Protein AF-A0A068ESE1-F1 (afdb_monomer_lite)

Sequence (261 aa):
IGFALKAGQIPGFREFLQKVHPKKSTNNGFAKEFWEETFNCYLPEGSKNSPASTSFHKGHEEGLGAGNGTSSFRPPCTGEENITSVETPYLDYTHLRISYNVYLAVYSIAHALQDIYTCTPGKGLFTNGSCADIKKVEAWQVLKHLRHLNFTNNMGEQVDFDEFGDLVGNYSIINWHLSPEDGSVVFEEVGHYNVYAKKGERLFINENKILWGGFSKEVPFSNCSRDCLPGTRKGIIEGEPTCCFECVDCPDGEYSDETDA

Structure (mmCIF, N/CA/C/O backbone):
data_AF-A0A068ESE1-F1
#
_entry.id   AF-A0A068ESE1-F1
#
loop_
_atom_site.group_PDB
_atom_site.id
_atom_site.type_symbol
_atom_site.label_atom_id
_atom_site.label_alt_id
_atom_site.label_comp_id
_atom_site.label_asym_id
_atom_site.label_entity_id
_atom_site.label_seq_id
_atom_site.pdbx_PDB_ins_code
_atom_site.Cartn_x
_atom_site.Cartn_y
_atom_site.Cartn_z
_atom_site.occupancy
_atom_site.B_iso_or_equiv
_atom_site.auth_seq_id
_atom_site.auth_comp_id
_atom_site.auth_asym_id
_atom_site.auth_atom_id
_atom_site.pdbx_PDB_model_num
ATOM 1 N N . ILE A 1 1 ? -13.917 -3.280 6.216 1.00 95.81 1 ILE A N 1
ATOM 2 C CA . ILE A 1 1 ? -12.715 -2.440 6.457 1.00 95.81 1 ILE A CA 1
ATOM 3 C C . ILE A 1 1 ? -11.504 -3.339 6.283 1.00 95.81 1 ILE A C 1
ATOM 5 O O . ILE A 1 1 ? -11.573 -4.483 6.716 1.00 95.81 1 ILE A O 1
ATOM 9 N N . GLY A 1 2 ? -10.447 -2.870 5.628 1.00 95.44 2 GLY A N 1
ATOM 10 C CA . GLY A 1 2 ? -9.239 -3.662 5.407 1.00 95.44 2 GLY A CA 1
ATOM 11 C C . 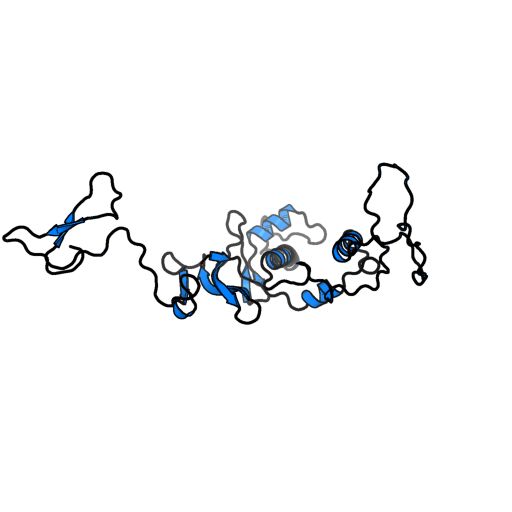GLY A 1 2 ? -7.973 -2.819 5.441 1.00 95.44 2 GLY A C 1
ATOM 12 O O . GLY A 1 2 ? -8.030 -1.592 5.372 1.00 95.44 2 GLY A O 1
ATOM 13 N N . PHE A 1 3 ? -6.837 -3.503 5.527 1.00 95.06 3 PHE A N 1
ATOM 14 C CA . PHE A 1 3 ? -5.524 -2.896 5.362 1.00 95.06 3 PHE A CA 1
ATOM 15 C C . PHE A 1 3 ? -5.086 -3.000 3.909 1.00 95.06 3 PHE A C 1
ATOM 17 O O . PHE A 1 3 ? -5.291 -4.013 3.240 1.00 95.06 3 PHE A O 1
ATOM 24 N N . ALA A 1 4 ? -4.456 -1.940 3.438 1.00 92.81 4 ALA A N 1
ATOM 25 C CA . ALA A 1 4 ? -3.854 -1.852 2.132 1.00 92.81 4 ALA A CA 1
ATOM 26 C C . ALA A 1 4 ? -2.429 -1.329 2.262 1.00 92.81 4 ALA A C 1
ATOM 28 O O . ALA A 1 4 ? -2.147 -0.462 3.090 1.00 92.81 4 ALA A O 1
ATOM 29 N N . LEU A 1 5 ? -1.543 -1.801 1.387 1.00 91.38 5 LEU A N 1
ATOM 30 C CA . LEU A 1 5 ? -0.312 -1.067 1.121 1.00 91.38 5 LEU A CA 1
ATOM 31 C C . LEU A 1 5 ? -0.676 0.339 0.650 1.00 91.38 5 LEU A C 1
ATOM 33 O O . LEU A 1 5 ? -1.635 0.509 -0.117 1.00 91.38 5 LEU A O 1
ATOM 37 N N . LYS A 1 6 ? 0.095 1.323 1.103 1.00 85.62 6 LYS A N 1
ATOM 38 C CA . LYS A 1 6 ? -0.085 2.704 0.684 1.00 85.62 6 LYS A CA 1
ATOM 39 C C . LYS A 1 6 ? -0.052 2.793 -0.843 1.00 85.62 6 LYS A C 1
ATOM 41 O O . LYS A 1 6 ? 0.829 2.231 -1.492 1.00 85.62 6 LYS A O 1
ATOM 46 N N . ALA A 1 7 ? -1.050 3.456 -1.421 1.00 86.94 7 ALA A N 1
ATOM 47 C CA . ALA A 1 7 ? -1.066 3.718 -2.852 1.00 86.94 7 ALA A CA 1
ATOM 48 C C . ALA A 1 7 ? -0.027 4.797 -3.168 1.00 86.94 7 ALA A C 1
ATOM 50 O O . ALA A 1 7 ? -0.088 5.898 -2.622 1.00 86.94 7 ALA A O 1
ATOM 51 N N . GLY A 1 8 ? 0.922 4.476 -4.040 1.00 88.81 8 GLY A N 1
ATOM 52 C CA . GLY A 1 8 ? 1.929 5.426 -4.484 1.00 88.81 8 GLY A CA 1
ATOM 53 C C . GLY A 1 8 ? 1.582 6.061 -5.824 1.00 88.81 8 GLY A C 1
ATOM 54 O O . GLY A 1 8 ? 0.710 5.596 -6.563 1.00 88.81 8 GLY A O 1
ATOM 55 N N . GLN A 1 9 ? 2.292 7.137 -6.148 1.00 91.50 9 GLN A N 1
ATOM 56 C CA . GLN A 1 9 ? 2.154 7.852 -7.410 1.00 91.50 9 GLN A CA 1
ATOM 57 C C . GLN A 1 9 ? 3.460 7.787 -8.197 1.00 91.50 9 GLN A C 1
ATOM 59 O O . GLN A 1 9 ? 4.534 8.074 -7.670 1.00 91.50 9 GLN A O 1
ATOM 64 N N . ILE A 1 10 ? 3.353 7.428 -9.478 1.00 95.00 10 ILE A N 1
ATOM 65 C CA . ILE A 1 10 ? 4.476 7.410 -10.421 1.00 95.00 10 ILE A CA 1
ATOM 66 C C . ILE A 1 10 ? 4.087 8.272 -11.630 1.00 95.00 10 ILE A C 1
ATOM 68 O O . ILE A 1 10 ? 3.471 7.768 -12.575 1.00 95.00 10 ILE A O 1
ATOM 72 N N . PRO A 1 11 ? 4.380 9.584 -11.601 1.00 94.88 11 PRO A N 1
ATOM 73 C CA . PRO A 1 11 ? 4.076 10.477 -12.714 1.00 94.88 11 PRO A CA 1
ATOM 74 C C . PRO A 1 11 ? 4.724 9.988 -14.017 1.00 94.88 11 PRO A C 1
ATOM 76 O O . PRO A 1 11 ? 5.888 9.590 -14.020 1.00 94.88 11 PRO A O 1
ATOM 79 N N . GLY A 1 12 ? 3.983 10.002 -15.127 1.00 96.25 12 GLY A N 1
ATOM 80 C CA . GLY A 1 12 ? 4.482 9.537 -16.427 1.00 96.25 12 GLY A CA 1
ATOM 81 C C . GLY A 1 12 ? 4.412 8.019 -16.647 1.00 96.25 12 GLY A C 1
ATOM 82 O O . GLY A 1 12 ? 4.721 7.548 -17.745 1.00 96.25 12 GLY A O 1
ATOM 83 N N . PHE A 1 13 ? 4.044 7.227 -15.629 1.00 96.81 13 PHE A N 1
ATOM 84 C CA . PHE A 1 13 ? 4.039 5.767 -15.743 1.00 96.81 13 PHE A CA 1
ATOM 85 C C . PHE A 1 13 ? 2.945 5.261 -16.681 1.00 96.81 13 PHE A C 1
ATOM 87 O O . PHE A 1 13 ? 3.217 4.397 -17.510 1.00 96.81 13 PHE A O 1
ATOM 94 N N . ARG A 1 14 ? 1.736 5.834 -16.629 1.00 95.69 14 ARG A N 1
ATOM 95 C CA . ARG A 1 14 ? 0.634 5.448 -17.527 1.00 95.69 14 ARG A CA 1
ATOM 96 C C . ARG A 1 14 ? 1.005 5.691 -18.991 1.00 95.69 14 ARG A C 1
ATOM 98 O O . ARG A 1 14 ? 0.811 4.826 -19.839 1.00 95.69 14 ARG A O 1
ATOM 105 N N . GLU A 1 15 ? 1.600 6.844 -19.269 1.00 96.62 15 GLU A N 1
ATOM 106 C CA . GLU A 1 15 ? 2.075 7.252 -20.590 1.00 96.62 15 GLU A CA 1
ATOM 107 C C . GLU A 1 15 ? 3.235 6.375 -21.069 1.00 96.62 15 GLU A C 1
ATOM 109 O O . GLU A 1 15 ? 3.404 6.162 -22.268 1.00 96.62 15 GLU A O 1
ATOM 114 N N . PHE A 1 16 ? 4.059 5.869 -20.148 1.00 97.25 16 PHE A N 1
ATOM 115 C CA . PHE A 1 16 ? 5.095 4.890 -20.456 1.00 97.25 16 PHE A CA 1
ATOM 116 C C . PHE A 1 16 ? 4.503 3.517 -20.802 1.00 97.25 16 PHE A C 1
ATOM 118 O O . PHE A 1 16 ? 4.895 2.947 -21.819 1.00 97.25 16 PHE A O 1
ATOM 125 N N . LEU A 1 17 ? 3.534 3.014 -20.025 1.00 96.94 17 LEU A N 1
ATOM 126 C CA . LEU A 1 17 ? 2.845 1.745 -20.305 1.00 96.94 17 LEU A CA 1
ATOM 127 C C . LEU A 1 17 ? 2.183 1.763 -21.689 1.00 96.94 17 LEU A C 1
ATOM 129 O O . LEU A 1 17 ? 2.291 0.803 -22.444 1.00 96.94 17 LEU A O 1
ATOM 133 N N . GLN A 1 18 ? 1.592 2.894 -22.079 1.00 96.06 18 GLN A N 1
ATOM 134 C CA . GLN A 1 18 ? 0.983 3.080 -23.402 1.00 96.06 18 GLN A CA 1
ATOM 135 C C . GLN A 1 18 ? 1.971 3.001 -24.581 1.00 96.06 18 GLN A C 1
ATOM 137 O O . GLN A 1 18 ? 1.552 2.848 -25.725 1.00 96.06 18 GLN A O 1
ATOM 142 N N . LYS A 1 19 ? 3.281 3.111 -24.330 1.00 96.06 19 LYS A N 1
ATOM 143 C CA . LYS A 1 19 ? 4.326 3.039 -25.366 1.00 96.06 19 LYS A CA 1
ATOM 144 C C . LYS A 1 19 ? 4.839 1.619 -25.611 1.00 96.06 19 LYS A C 1
ATOM 146 O O . LYS A 1 19 ? 5.720 1.450 -26.459 1.00 96.06 19 LYS A O 1
ATOM 151 N N . VAL A 1 20 ? 4.348 0.615 -24.876 1.00 96.62 20 VAL A N 1
ATOM 152 C CA . VAL A 1 20 ? 4.704 -0.787 -25.128 1.00 96.62 20 VAL A CA 1
ATOM 153 C C . VAL A 1 20 ? 4.322 -1.162 -26.558 1.00 96.62 20 VAL A C 1
ATOM 155 O O . VAL A 1 20 ? 3.257 -0.794 -27.041 1.00 96.62 20 VAL A O 1
ATOM 158 N N . HIS A 1 21 ? 5.219 -1.843 -27.266 1.00 95.81 21 HIS A N 1
ATOM 159 C CA . HIS A 1 21 ? 4.968 -2.255 -28.642 1.00 95.81 21 HIS A CA 1
ATOM 160 C C . HIS A 1 21 ? 5.896 -3.411 -29.032 1.00 95.81 21 HIS A C 1
ATOM 162 O O . HIS A 1 21 ? 7.115 -3.287 -28.859 1.00 95.81 21 HIS A O 1
ATOM 168 N N . PRO A 1 22 ? 5.390 -4.481 -29.669 1.00 93.88 22 PRO A N 1
ATOM 169 C CA . PRO A 1 22 ? 6.139 -5.718 -29.902 1.00 93.88 22 PRO A CA 1
ATOM 170 C C . PRO A 1 22 ? 7.423 -5.515 -30.720 1.00 93.88 22 PRO A C 1
ATOM 172 O O . PRO A 1 22 ? 8.419 -6.187 -30.487 1.00 93.88 22 PRO A O 1
ATOM 175 N N . LYS A 1 23 ? 7.430 -4.554 -31.658 1.00 91.56 23 LYS A N 1
ATOM 176 C CA . LYS A 1 23 ? 8.621 -4.206 -32.466 1.00 91.56 23 LYS A CA 1
ATOM 177 C C . LYS A 1 23 ? 9.494 -3.069 -31.909 1.00 91.56 23 LYS A C 1
ATOM 179 O O . LYS A 1 23 ? 10.674 -3.020 -32.236 1.00 91.56 23 LYS A O 1
ATOM 184 N N . LYS A 1 24 ? 8.935 -2.118 -31.142 1.00 94.25 24 LYS A N 1
ATOM 185 C CA . LYS A 1 24 ? 9.672 -0.912 -30.693 1.00 94.25 24 LYS A CA 1
ATOM 186 C C . LYS A 1 24 ? 10.317 -1.134 -29.325 1.00 94.25 24 LYS A C 1
ATOM 188 O O . LYS A 1 24 ? 11.355 -0.551 -29.037 1.00 94.25 24 LYS A O 1
ATOM 193 N N . SER A 1 25 ? 9.733 -1.997 -28.497 1.00 94.56 25 SER A N 1
ATOM 194 C CA . SER A 1 25 ? 10.237 -2.354 -27.171 1.00 94.56 25 SER A CA 1
ATOM 195 C C . SER A 1 25 ? 11.334 -3.424 -27.256 1.00 94.56 25 SER A C 1
ATOM 197 O O . SER A 1 25 ? 11.196 -4.507 -26.702 1.00 94.56 25 SER A O 1
ATOM 199 N N . THR A 1 26 ? 12.442 -3.124 -27.940 1.00 93.31 26 THR A N 1
ATOM 200 C CA . THR A 1 26 ? 13.511 -4.098 -28.259 1.00 93.31 26 THR A CA 1
ATOM 201 C C . THR A 1 26 ? 14.172 -4.741 -27.040 1.00 93.31 26 THR A C 1
ATOM 203 O O . THR A 1 26 ? 14.694 -5.844 -27.140 1.00 93.31 26 THR A O 1
ATOM 206 N N . ASN A 1 27 ? 14.150 -4.063 -25.891 1.00 94.62 27 ASN A N 1
ATOM 207 C CA . ASN A 1 27 ? 14.746 -4.554 -24.646 1.00 94.62 27 ASN A CA 1
ATOM 208 C C . ASN A 1 27 ? 13.754 -5.358 -23.785 1.00 94.62 27 ASN A C 1
ATOM 210 O O . ASN A 1 27 ? 14.128 -5.831 -22.717 1.00 94.62 27 ASN A O 1
ATOM 214 N N . ASN A 1 28 ? 12.492 -5.489 -24.213 1.00 93.69 28 ASN A N 1
ATOM 215 C CA . ASN A 1 28 ? 11.455 -6.211 -23.485 1.00 93.69 28 ASN A CA 1
ATOM 216 C C . ASN A 1 28 ? 11.045 -7.475 -24.255 1.00 93.69 28 ASN A C 1
ATOM 218 O O . ASN A 1 28 ? 10.194 -7.422 -25.142 1.00 93.69 28 ASN A O 1
ATOM 222 N N . GLY A 1 29 ? 11.623 -8.620 -23.879 1.00 93.75 29 GLY A N 1
ATOM 223 C CA . GLY A 1 29 ? 11.303 -9.918 -24.485 1.00 93.75 29 GLY A CA 1
ATOM 224 C C . GLY A 1 29 ? 9.842 -10.351 -24.309 1.00 93.75 29 GLY A C 1
ATOM 225 O O . GLY A 1 29 ? 9.334 -11.104 -25.134 1.00 93.75 29 GLY A O 1
ATOM 226 N N . PHE A 1 30 ? 9.143 -9.821 -23.301 1.00 96.44 30 PHE A N 1
ATOM 227 C CA . PHE A 1 30 ? 7.736 -10.126 -23.024 1.00 96.44 30 PHE A CA 1
ATOM 228 C C . PHE A 1 30 ? 6.762 -9.269 -23.843 1.00 96.44 30 PHE A C 1
ATOM 230 O O . PHE A 1 30 ? 5.564 -9.531 -23.842 1.00 96.44 30 PHE A O 1
ATOM 237 N N . ALA A 1 31 ? 7.240 -8.242 -24.560 1.00 96.12 31 ALA A N 1
ATOM 238 C CA . ALA A 1 31 ? 6.365 -7.325 -25.295 1.00 96.12 31 ALA A CA 1
ATOM 239 C C . ALA A 1 31 ? 5.577 -8.015 -26.422 1.00 96.12 31 ALA A C 1
ATOM 241 O O . ALA A 1 31 ? 4.469 -7.585 -26.729 1.00 96.12 31 ALA A O 1
ATOM 242 N N . LYS A 1 32 ? 6.136 -9.071 -27.034 1.00 93.81 32 LYS A N 1
ATOM 243 C CA . LYS A 1 32 ? 5.442 -9.878 -28.051 1.00 93.81 32 LYS A CA 1
ATOM 244 C C . LYS A 1 32 ? 4.282 -10.656 -27.428 1.00 93.81 32 LYS A C 1
ATOM 246 O O . LYS A 1 32 ? 3.151 -10.486 -27.861 1.00 93.81 32 LYS A O 1
ATOM 251 N N . GLU A 1 33 ? 4.572 -11.449 -26.400 1.00 94.94 33 GLU A N 1
ATOM 252 C CA . GLU A 1 33 ? 3.585 -12.271 -25.688 1.00 94.94 33 GLU A CA 1
ATOM 253 C C . GLU A 1 33 ? 2.469 -11.411 -25.085 1.00 94.94 33 GLU A C 1
ATOM 255 O O . GLU A 1 33 ? 1.294 -11.686 -25.299 1.00 94.94 33 GLU A O 1
ATOM 260 N N . PHE A 1 34 ? 2.824 -10.304 -24.425 1.00 96.19 34 PHE A N 1
ATOM 261 C CA . PHE A 1 34 ? 1.853 -9.338 -23.911 1.00 96.19 34 PHE A CA 1
ATOM 262 C C . PHE A 1 34 ? 0.867 -8.872 -24.992 1.00 96.19 34 PHE A C 1
ATOM 264 O O . PHE A 1 34 ? -0.336 -8.800 -24.743 1.00 96.19 34 PHE A O 1
ATOM 271 N N . TRP A 1 35 ? 1.369 -8.552 -26.187 1.00 96.06 35 TRP A N 1
ATOM 272 C CA . TRP A 1 35 ? 0.546 -8.083 -27.300 1.00 96.06 35 TRP A CA 1
ATOM 273 C C . TRP A 1 35 ? -0.370 -9.192 -27.830 1.00 96.06 35 TRP A C 1
ATOM 275 O O . TRP A 1 35 ? -1.561 -8.964 -28.029 1.00 96.06 35 TRP A O 1
ATOM 285 N N . GLU A 1 36 ? 0.172 -10.397 -28.014 1.00 94.56 36 GLU A N 1
ATOM 286 C CA . GLU A 1 36 ? -0.578 -11.575 -28.464 1.00 94.56 36 GLU A CA 1
ATOM 287 C C . GLU A 1 36 ? -1.712 -11.942 -27.501 1.00 94.56 36 GLU A C 1
ATOM 289 O O . GLU A 1 36 ? -2.823 -12.211 -27.952 1.00 94.56 36 GLU A O 1
ATOM 294 N N . GLU A 1 37 ? -1.473 -11.899 -26.188 1.00 95.25 37 GLU A N 1
ATOM 295 C CA . GLU A 1 37 ? -2.497 -12.188 -25.177 1.00 95.25 37 GLU A CA 1
ATOM 296 C C . GLU A 1 37 ? -3.528 -11.059 -25.049 1.00 95.25 37 GLU A C 1
ATOM 298 O O . GLU A 1 37 ? -4.727 -11.330 -25.012 1.00 95.25 37 GLU A O 1
ATOM 303 N N . THR A 1 38 ? -3.092 -9.793 -25.052 1.00 95.38 38 THR A N 1
ATOM 304 C CA . THR A 1 38 ? -3.991 -8.626 -24.930 1.00 95.38 38 THR A CA 1
ATOM 305 C C . THR A 1 38 ? -5.017 -8.580 -26.060 1.00 95.38 38 THR A C 1
ATOM 307 O O . THR A 1 38 ? -6.183 -8.273 -25.830 1.00 95.38 38 THR A O 1
ATOM 310 N N . PHE A 1 39 ? -4.595 -8.904 -27.283 1.00 95.25 39 PHE A N 1
ATOM 311 C CA . PHE A 1 39 ? -5.456 -8.879 -28.468 1.00 95.25 39 PHE A CA 1
ATOM 312 C C . PHE A 1 39 ? -5.937 -10.272 -28.904 1.00 95.25 39 PHE A C 1
ATOM 314 O O . PHE A 1 39 ? -6.630 -10.388 -29.914 1.00 95.25 39 PHE A O 1
ATOM 321 N N . ASN A 1 40 ? -5.577 -11.325 -28.159 1.00 94.31 40 ASN A N 1
ATOM 322 C CA . ASN A 1 40 ? -5.840 -12.730 -28.481 1.00 94.31 40 ASN A CA 1
ATOM 323 C C . ASN A 1 40 ? -5.525 -13.081 -29.953 1.00 94.31 40 ASN A C 1
ATOM 325 O O . ASN A 1 40 ? -6.324 -13.704 -30.655 1.00 94.31 40 ASN A O 1
ATOM 329 N N . CYS A 1 41 ? -4.355 -12.656 -30.426 1.00 94.38 41 CYS A N 1
ATOM 330 C CA . CYS A 1 41 ? -3.875 -12.818 -31.799 1.00 94.38 41 CYS A CA 1
ATOM 331 C C . CYS A 1 41 ? -2.452 -13.419 -31.807 1.00 94.38 41 CYS A C 1
ATOM 333 O O . CYS A 1 41 ? -1.846 -13.587 -30.753 1.00 94.38 41 CYS A O 1
ATOM 335 N N . TYR A 1 42 ? -1.914 -13.798 -32.969 1.00 92.56 42 TYR A N 1
ATOM 336 C CA . TYR A 1 42 ? -0.503 -14.192 -33.115 1.00 92.56 42 TYR A CA 1
ATOM 337 C C . TYR A 1 42 ? 0.260 -13.138 -33.917 1.00 92.56 42 TYR A C 1
ATOM 339 O O . TYR A 1 42 ? -0.214 -12.683 -34.957 1.00 92.56 42 TYR A O 1
ATOM 347 N N . LEU A 1 43 ? 1.458 -12.750 -33.482 1.00 90.62 43 LEU A N 1
ATOM 348 C CA . LEU A 1 43 ? 2.319 -11.848 -34.240 1.00 90.62 43 LEU A CA 1
ATOM 349 C C . LEU A 1 43 ? 3.120 -12.665 -35.263 1.00 90.62 43 LEU A C 1
ATOM 351 O O . LEU A 1 43 ? 4.013 -13.423 -34.866 1.00 90.62 43 LEU A O 1
ATOM 355 N N . PRO A 1 44 ? 2.855 -12.520 -36.577 1.00 84.50 44 PRO A N 1
ATOM 356 C CA . PRO A 1 44 ? 3.622 -13.226 -37.592 1.00 84.50 44 PRO A CA 1
ATOM 357 C C . PRO A 1 44 ? 5.098 -12.820 -37.522 1.00 84.50 44 PRO A C 1
ATOM 359 O O . PRO A 1 44 ? 5.443 -11.633 -37.466 1.00 84.50 44 PRO A O 1
ATOM 362 N N . GLU A 1 45 ? 5.985 -13.813 -37.533 1.00 70.38 45 GLU A N 1
ATOM 363 C CA . GLU A 1 45 ? 7.425 -13.578 -37.566 1.00 70.38 45 GLU A CA 1
ATOM 364 C C . GLU A 1 45 ? 7.813 -12.959 -38.913 1.00 70.38 45 GLU A C 1
ATOM 366 O O . GLU A 1 45 ? 7.838 -13.618 -39.947 1.00 70.38 45 GLU A O 1
ATOM 371 N N . GLY A 1 46 ? 8.100 -11.656 -38.894 1.00 64.38 46 GLY A N 1
ATOM 372 C CA . GLY A 1 46 ? 8.579 -10.916 -40.057 1.00 64.38 46 GLY A CA 1
ATOM 373 C C . GLY A 1 46 ? 7.474 -10.242 -40.872 1.00 64.38 46 GLY A C 1
ATOM 374 O O . GLY A 1 46 ? 6.981 -10.771 -41.857 1.00 64.38 46 GLY A O 1
ATOM 375 N N . SER A 1 47 ? 7.181 -8.983 -40.543 1.00 44.94 47 SER A N 1
ATOM 376 C CA . SER A 1 47 ? 6.558 -8.045 -41.483 1.00 44.94 47 SER A CA 1
ATOM 377 C C . SER A 1 47 ? 7.355 -6.744 -41.464 1.00 44.94 47 SER A C 1
ATOM 379 O O . SER A 1 47 ? 7.131 -5.845 -40.644 1.00 44.94 47 SER A O 1
ATOM 381 N N . LYS A 1 48 ? 8.353 -6.692 -42.354 1.00 46.47 48 LYS A N 1
ATOM 382 C CA . LYS A 1 48 ? 8.710 -5.451 -43.037 1.00 46.47 48 LYS A CA 1
ATOM 383 C C . LYS A 1 48 ? 7.585 -5.223 -44.044 1.00 46.47 48 LYS A C 1
ATOM 385 O O . LYS A 1 48 ? 7.507 -5.956 -45.019 1.00 46.47 48 LYS A O 1
ATOM 390 N N . ASN A 1 49 ? 6.727 -4.248 -43.766 1.00 42.69 49 ASN A N 1
ATOM 391 C CA . ASN A 1 49 ? 5.783 -3.644 -44.703 1.00 42.69 49 ASN A CA 1
ATOM 392 C C . ASN A 1 49 ? 5.027 -4.639 -45.598 1.00 42.69 49 ASN A C 1
ATOM 394 O O . ASN A 1 49 ? 5.355 -4.825 -46.767 1.00 42.69 49 ASN A O 1
ATOM 398 N N . SER A 1 50 ? 3.953 -5.222 -45.085 1.00 37.19 50 SER A N 1
ATOM 399 C CA . SER A 1 50 ? 2.845 -5.635 -45.945 1.00 37.19 50 SER A CA 1
ATOM 400 C C . SER A 1 50 ? 1.547 -5.354 -45.201 1.00 37.19 50 SER A C 1
ATOM 402 O O . SER A 1 50 ? 1.435 -5.773 -44.046 1.00 37.19 50 SER A O 1
ATOM 404 N N . PRO A 1 51 ? 0.590 -4.617 -45.800 1.00 42.59 51 PRO A N 1
ATOM 405 C CA . PRO A 1 51 ? -0.742 -4.537 -45.227 1.00 42.59 51 PRO A CA 1
ATOM 406 C C . PRO A 1 51 ? -1.252 -5.973 -45.163 1.00 42.59 51 PRO A C 1
ATOM 408 O O . PRO A 1 51 ? -1.091 -6.717 -46.133 1.00 42.59 51 PRO A O 1
ATOM 411 N N . ALA A 1 52 ? -1.778 -6.384 -44.010 1.00 45.66 52 ALA A N 1
ATOM 412 C CA . ALA A 1 52 ? -2.404 -7.687 -43.865 1.00 45.66 52 ALA A CA 1
ATOM 413 C C . ALA A 1 52 ? -3.515 -7.779 -44.916 1.00 45.66 52 ALA A C 1
ATOM 415 O O . ALA A 1 52 ? -4.594 -7.212 -44.758 1.00 45.66 52 ALA A O 1
ATOM 416 N N . SER A 1 53 ? -3.201 -8.415 -46.045 1.00 38.50 53 SER A N 1
ATOM 417 C CA . SER A 1 53 ? -4.186 -8.733 -47.057 1.00 38.50 53 SER A CA 1
ATOM 418 C C . SER A 1 53 ? -5.142 -9.712 -46.403 1.00 38.50 53 SER A C 1
ATOM 420 O O . SER A 1 53 ? -4.747 -10.762 -45.894 1.00 38.50 53 SER A O 1
ATOM 422 N N . THR A 1 54 ? -6.397 -9.300 -46.365 1.00 47.03 54 THR A N 1
ATOM 423 C CA . THR A 1 54 ? -7.567 -10.089 -46.027 1.00 47.03 54 THR A CA 1
ATOM 424 C C . THR A 1 54 ? -7.633 -11.329 -46.913 1.00 47.03 54 THR A C 1
ATOM 426 O O . THR A 1 54 ? -8.291 -11.334 -47.946 1.00 47.03 54 THR A O 1
ATOM 429 N N . SER A 1 55 ? -6.953 -12.400 -46.510 1.00 45.78 55 SER A N 1
ATOM 430 C CA . SER A 1 55 ? -7.121 -13.724 -47.114 1.00 45.78 55 SER A CA 1
ATOM 431 C C . SER A 1 55 ? -6.484 -14.819 -46.257 1.00 45.78 55 SER A C 1
ATOM 433 O O . SER A 1 55 ? -5.546 -15.487 -46.678 1.00 45.78 55 SER A O 1
ATOM 435 N N . PHE A 1 56 ? -7.034 -15.047 -45.065 1.00 39.91 56 PHE A N 1
ATOM 436 C CA . PHE A 1 56 ? -7.209 -16.421 -44.597 1.00 39.91 56 PHE A CA 1
ATOM 437 C C . PHE A 1 56 ? -8.700 -16.712 -44.681 1.00 39.91 56 PHE A C 1
ATOM 439 O O . PHE A 1 56 ? -9.518 -16.119 -43.980 1.00 39.91 56 PHE A O 1
ATOM 446 N N . HIS A 1 57 ? -9.046 -17.522 -45.675 1.00 40.44 57 HIS A N 1
ATOM 447 C CA . HIS A 1 57 ? -10.411 -17.871 -46.009 1.00 40.44 57 HIS A CA 1
ATOM 448 C C . HIS A 1 57 ? -11.174 -18.389 -44.787 1.00 40.44 57 HIS A C 1
ATOM 450 O O . HIS A 1 57 ? -10.712 -19.284 -44.082 1.00 40.44 57 HIS A O 1
ATOM 456 N N . LYS A 1 58 ? -12.397 -17.865 -44.631 1.00 38.56 58 LYS A N 1
ATOM 457 C CA . LYS A 1 58 ? -13.566 -18.607 -44.151 1.00 38.56 58 LYS A CA 1
ATOM 458 C C . LYS A 1 58 ? -13.470 -20.065 -44.616 1.00 38.56 58 LYS A C 1
ATOM 460 O O . LYS A 1 58 ? -13.687 -20.352 -45.788 1.00 38.56 58 LYS A O 1
ATOM 465 N N . GLY A 1 59 ? -13.143 -20.960 -43.698 1.00 34.91 59 GLY A N 1
ATOM 466 C CA . GLY A 1 59 ? -13.206 -22.402 -43.888 1.00 34.91 59 GLY A CA 1
ATOM 467 C C . GLY A 1 59 ? -14.075 -23.012 -42.803 1.00 34.91 59 GLY A C 1
ATOM 468 O O . GLY A 1 59 ? -13.590 -23.813 -42.019 1.00 34.91 59 GLY A O 1
ATOM 469 N N . HIS A 1 60 ? -15.328 -22.567 -42.700 1.00 40.12 60 HIS A N 1
ATOM 470 C CA . HIS A 1 60 ? -16.343 -23.302 -41.950 1.00 40.12 60 HIS A CA 1
ATOM 471 C C . HIS A 1 60 ? -17.748 -22.999 -42.485 1.00 40.12 60 HIS A C 1
ATOM 473 O O . HIS A 1 60 ? -18.617 -22.508 -41.775 1.00 40.12 60 HIS A O 1
ATOM 479 N N . GLU A 1 61 ? -17.965 -23.301 -43.763 1.00 39.91 61 GLU A N 1
ATOM 480 C CA . GLU A 1 61 ? -19.290 -23.692 -44.242 1.00 39.91 61 GLU A CA 1
ATOM 481 C C . GLU A 1 61 ? -19.198 -25.165 -44.657 1.00 39.91 61 GLU A C 1
ATOM 483 O O . GLU A 1 61 ? -18.449 -25.521 -45.559 1.00 39.91 61 GLU A O 1
ATOM 488 N N . GLU A 1 62 ? -19.896 -25.994 -43.876 1.00 40.41 62 GLU A N 1
ATOM 489 C CA . GLU A 1 62 ? -20.426 -27.328 -44.187 1.00 40.41 62 GLU A CA 1
ATOM 490 C C . GLU A 1 62 ? -19.514 -28.347 -44.907 1.00 40.41 62 GLU A C 1
ATOM 492 O O . GLU A 1 62 ? -19.371 -28.353 -46.126 1.00 40.41 62 GLU A O 1
ATOM 497 N N . GLY A 1 63 ? -18.999 -29.331 -44.158 1.00 33.97 63 GLY A N 1
ATOM 498 C CA . GLY A 1 63 ? -18.426 -30.544 -44.751 1.00 33.97 63 GLY A CA 1
ATOM 499 C C . GLY A 1 63 ? -17.705 -31.445 -43.751 1.00 33.97 63 GLY A C 1
ATOM 500 O O . GLY A 1 63 ? -16.692 -31.063 -43.179 1.00 33.97 63 GLY A O 1
ATOM 501 N N . LEU A 1 64 ? -18.233 -32.653 -43.544 1.00 42.44 64 LEU A N 1
ATOM 502 C CA . LEU A 1 64 ? -17.698 -33.698 -42.666 1.00 42.44 64 LEU A CA 1
ATOM 503 C C . LEU A 1 64 ? -16.217 -34.027 -42.941 1.00 42.44 64 LEU A C 1
ATOM 505 O O . LEU A 1 64 ? -15.862 -34.436 -44.043 1.00 42.44 64 LEU A O 1
ATOM 509 N N . GLY A 1 65 ? -15.386 -33.969 -41.898 1.00 32.47 65 GLY A N 1
ATOM 510 C CA . GLY A 1 65 ? -14.007 -34.457 -41.919 1.00 32.47 65 GLY A CA 1
ATOM 511 C C . GLY A 1 65 ? -13.420 -34.527 -40.513 1.00 32.47 65 GLY A C 1
ATOM 512 O O . GLY A 1 65 ? -12.892 -33.545 -40.004 1.00 32.47 65 GLY A O 1
ATOM 513 N N . ALA A 1 66 ? -13.540 -35.688 -39.869 1.00 43.69 66 ALA A N 1
ATOM 514 C CA . ALA A 1 66 ? -12.947 -35.964 -38.567 1.00 43.69 66 ALA A CA 1
ATOM 515 C C . ALA A 1 66 ? -11.410 -35.901 -38.640 1.00 43.69 66 ALA A C 1
ATOM 517 O O . ALA A 1 66 ? -10.765 -36.794 -39.184 1.00 43.69 66 ALA A O 1
ATOM 518 N N . GLY A 1 67 ? -10.840 -34.847 -38.058 1.00 36.22 67 GLY A N 1
ATOM 519 C CA . GLY A 1 67 ? -9.414 -34.685 -37.802 1.00 36.22 67 GLY A CA 1
ATOM 520 C C . GLY A 1 67 ? -9.228 -33.960 -36.474 1.00 36.22 67 GLY A C 1
ATOM 521 O O . GLY A 1 67 ? -9.429 -32.754 -36.385 1.00 36.22 67 GLY A O 1
ATOM 522 N N . ASN A 1 68 ? -8.897 -34.718 -35.428 1.00 45.25 68 ASN A N 1
ATOM 523 C CA . ASN A 1 68 ? -8.561 -34.216 -34.096 1.00 45.25 68 ASN A CA 1
ATOM 524 C C . ASN A 1 68 ? -7.414 -33.198 -34.172 1.00 45.25 68 ASN A C 1
ATOM 526 O O . ASN A 1 68 ? -6.290 -33.565 -34.508 1.00 45.25 68 ASN A O 1
ATOM 530 N N . GLY A 1 69 ? -7.693 -31.946 -33.812 1.00 40.41 69 GLY A N 1
ATOM 531 C CA . GLY A 1 69 ? -6.679 -30.899 -33.725 1.00 40.41 69 GLY A CA 1
ATOM 532 C C . GLY A 1 69 ? -7.268 -29.499 -33.609 1.00 40.41 69 GLY A C 1
ATOM 533 O O . GLY A 1 69 ? -6.941 -28.632 -34.409 1.00 40.41 69 GLY A O 1
ATOM 534 N N . THR A 1 70 ? -8.134 -29.246 -32.626 1.00 44.25 70 THR A N 1
ATOM 535 C CA . THR A 1 70 ? -8.531 -27.880 -32.246 1.00 44.25 70 THR A CA 1
ATOM 536 C C . THR A 1 70 ? -7.375 -27.182 -31.517 1.00 44.25 70 THR A C 1
ATOM 538 O O . THR A 1 70 ? -7.483 -26.839 -30.342 1.00 44.25 70 THR A O 1
ATOM 541 N N . SER A 1 71 ? -6.231 -27.000 -32.178 1.00 48.47 71 SER A N 1
ATOM 542 C CA . SER A 1 71 ? -5.282 -25.970 -31.764 1.00 48.47 71 SER A CA 1
ATOM 543 C C . SER A 1 71 ? -5.893 -24.637 -32.180 1.00 48.47 71 SER A C 1
ATOM 545 O O . SER A 1 71 ? -6.058 -24.390 -33.371 1.00 48.47 71 SER A O 1
ATOM 547 N N . SER A 1 72 ? -6.298 -23.826 -31.204 1.00 57.38 72 SER A N 1
ATOM 548 C CA . SER A 1 72 ? -6.846 -22.479 -31.391 1.00 57.38 72 SER A CA 1
ATOM 549 C C . SER A 1 72 ? -6.019 -21.678 -32.407 1.00 57.38 72 SER A C 1
ATOM 551 O O . SER A 1 72 ? -4.928 -21.203 -32.091 1.00 57.38 72 SER A O 1
ATOM 553 N N . PHE A 1 73 ? -6.503 -21.550 -33.644 1.00 70.00 73 PHE A N 1
ATOM 554 C CA . PHE A 1 73 ? -5.887 -20.666 -34.629 1.00 70.00 73 PHE A CA 1
ATOM 555 C C . PHE A 1 73 ? -6.271 -19.233 -34.260 1.00 70.00 73 PHE A C 1
ATOM 557 O O . PHE A 1 73 ? -7.340 -18.749 -34.633 1.00 70.00 73 PHE A O 1
ATOM 564 N N . ARG A 1 74 ? -5.414 -18.565 -33.481 1.00 85.06 74 ARG A N 1
ATOM 565 C CA . ARG A 1 74 ? -5.531 -17.125 -33.234 1.00 85.06 74 ARG A CA 1
ATOM 566 C C . ARG A 1 74 ? -5.445 -16.364 -34.572 1.00 85.06 74 ARG A C 1
ATOM 568 O O . ARG A 1 74 ? -4.712 -16.797 -35.463 1.00 85.06 74 ARG A O 1
ATOM 575 N N . PRO A 1 75 ? -6.172 -15.250 -34.752 1.00 91.25 75 PRO A N 1
ATOM 576 C CA . PRO A 1 75 ? -5.999 -14.381 -35.916 1.00 91.25 75 PRO A CA 1
ATOM 577 C C . PRO A 1 75 ? -4.614 -13.703 -35.900 1.00 91.25 75 PRO A C 1
ATOM 579 O O . PRO A 1 75 ? -4.017 -13.580 -34.832 1.00 91.25 75 PRO A O 1
ATOM 582 N N . PRO A 1 76 ? -4.076 -13.247 -37.045 1.00 93.00 76 PRO A N 1
ATOM 583 C CA . PRO A 1 76 ? -2.812 -12.510 -37.078 1.00 93.00 76 PRO A CA 1
ATOM 584 C C . PRO A 1 76 ? -2.955 -11.095 -36.495 1.00 93.00 76 PRO A C 1
ATOM 586 O O . PRO A 1 76 ? -3.893 -10.381 -36.844 1.00 93.00 76 PRO A O 1
ATOM 589 N N . CYS A 1 77 ? -1.992 -10.658 -35.680 1.00 94.19 77 CYS A N 1
ATOM 590 C CA . CYS A 1 77 ? -1.852 -9.261 -35.264 1.00 94.19 77 CYS A CA 1
ATOM 591 C C . CYS A 1 77 ? -1.128 -8.445 -36.349 1.00 94.19 77 CYS A C 1
ATOM 593 O O . CYS A 1 77 ? -0.174 -8.910 -36.981 1.00 94.19 77 CYS A O 1
ATOM 595 N N . THR A 1 78 ? -1.511 -7.186 -36.509 1.00 93.06 78 THR A N 1
ATOM 596 C CA . THR A 1 78 ? -0.849 -6.197 -37.371 1.00 93.06 78 THR A CA 1
ATOM 597 C C . THR A 1 78 ? 0.318 -5.497 -36.667 1.00 93.06 78 THR A C 1
ATOM 599 O O . THR A 1 78 ? 1.319 -5.166 -37.310 1.00 93.06 78 THR A O 1
ATOM 602 N N . GLY A 1 79 ? 0.219 -5.316 -35.347 1.00 92.12 79 GLY A N 1
ATOM 603 C CA . GLY A 1 79 ? 1.121 -4.495 -34.541 1.00 92.12 79 GLY A CA 1
ATOM 604 C C . GLY A 1 79 ? 0.701 -3.024 -34.451 1.00 92.12 79 GLY A C 1
ATOM 605 O O . GLY A 1 79 ? 1.372 -2.266 -33.764 1.00 92.12 79 GLY A O 1
ATOM 606 N N . GLU A 1 80 ? -0.381 -2.617 -35.120 1.00 94.00 80 GLU A N 1
ATOM 607 C CA . GLU A 1 80 ? -0.926 -1.250 -35.073 1.00 94.00 80 GLU A CA 1
ATOM 608 C C . GLU A 1 80 ? -2.171 -1.155 -34.170 1.00 94.00 80 GLU A C 1
ATOM 610 O O . GLU A 1 80 ? -2.859 -0.134 -34.143 1.00 94.00 80 GLU A O 1
ATOM 615 N N . GLU A 1 81 ? -2.494 -2.227 -33.443 1.00 94.62 81 GLU A N 1
ATOM 616 C CA . GLU A 1 81 ? -3.617 -2.249 -32.515 1.00 94.62 81 GLU A CA 1
ATOM 617 C C . GLU A 1 81 ? -3.433 -1.236 -31.372 1.00 94.62 81 GLU A C 1
ATOM 619 O O . GLU A 1 81 ? -2.324 -0.971 -30.901 1.00 94.62 81 GLU A O 1
ATOM 624 N N . ASN A 1 82 ? -4.544 -0.676 -30.887 1.00 95.06 82 ASN A N 1
ATOM 625 C CA . ASN A 1 82 ? -4.515 0.303 -29.808 1.00 95.06 82 ASN A CA 1
ATOM 626 C C . ASN A 1 82 ? -4.783 -0.356 -28.449 1.00 95.06 82 ASN A C 1
ATOM 628 O O . ASN A 1 82 ? -5.919 -0.716 -28.139 1.00 95.06 82 ASN A O 1
ATOM 632 N N . ILE A 1 83 ? -3.759 -0.438 -27.601 1.00 95.00 83 ILE A N 1
ATOM 633 C CA . ILE A 1 83 ? -3.865 -1.056 -26.271 1.00 95.00 83 ILE A CA 1
ATOM 634 C C . ILE A 1 83 ? -4.814 -0.318 -25.322 1.00 95.00 83 ILE A C 1
ATOM 636 O O . ILE A 1 83 ? -5.315 -0.928 -24.387 1.00 95.00 83 ILE A O 1
ATOM 640 N N . THR A 1 84 ? -5.111 0.967 -25.555 1.00 93.44 84 THR A N 1
ATOM 641 C CA . THR A 1 84 ? -6.071 1.706 -24.716 1.00 93.44 84 THR A CA 1
ATOM 642 C C . THR A 1 84 ? -7.523 1.340 -25.000 1.00 93.44 84 THR A C 1
ATOM 644 O O . THR A 1 84 ? -8.398 1.731 -24.236 1.00 93.44 84 THR A O 1
ATOM 647 N N . SER A 1 85 ? -7.783 0.607 -26.087 1.00 92.38 85 SER A N 1
ATOM 648 C CA . SER A 1 85 ? -9.128 0.154 -26.452 1.00 92.38 85 SER A CA 1
ATOM 649 C C . SER A 1 85 ? -9.539 -1.163 -25.792 1.00 92.38 85 SER A C 1
ATOM 651 O O . SER A 1 85 ? -10.707 -1.530 -25.876 1.00 92.38 85 SER A O 1
ATOM 653 N N . VAL A 1 86 ? -8.602 -1.869 -25.148 1.00 93.00 86 VAL A N 1
ATOM 654 C CA . VAL A 1 86 ? -8.859 -3.163 -24.509 1.00 93.00 86 VAL A CA 1
ATOM 655 C C . VAL A 1 86 ? -8.836 -3.000 -22.996 1.00 93.00 86 VAL A C 1
ATOM 657 O O . VAL A 1 86 ? -7.851 -2.531 -22.422 1.00 93.00 86 VAL A O 1
ATOM 660 N N . GLU A 1 87 ? -9.909 -3.434 -22.347 1.00 90.31 87 GLU A N 1
ATOM 661 C CA . GLU A 1 87 ? -9.989 -3.501 -20.892 1.00 90.31 87 GLU A CA 1
ATOM 662 C C . GLU A 1 87 ? -9.139 -4.669 -20.391 1.00 90.31 87 GLU A C 1
ATOM 664 O O . GLU A 1 87 ? -9.497 -5.841 -20.503 1.00 90.31 87 GLU A O 1
ATOM 669 N N . THR A 1 88 ? -7.961 -4.342 -19.867 1.00 91.88 88 THR A N 1
ATOM 670 C CA . THR A 1 88 ? -7.068 -5.301 -19.220 1.00 91.88 88 THR A CA 1
ATOM 671 C C . THR A 1 88 ? -6.540 -4.704 -17.921 1.00 91.88 88 THR A C 1
ATOM 673 O O . THR A 1 88 ? -6.308 -3.490 -17.870 1.00 91.88 88 THR A O 1
ATOM 676 N N . PRO A 1 89 ? -6.209 -5.531 -16.910 1.00 91.38 89 PRO A N 1
ATOM 677 C CA . PRO A 1 89 ? -5.581 -5.056 -15.672 1.00 91.38 89 PRO A CA 1
ATOM 678 C C . PRO A 1 89 ? -4.255 -4.296 -15.874 1.00 91.38 89 PRO A C 1
ATOM 680 O O . PRO A 1 89 ? -3.723 -3.715 -14.931 1.00 91.38 89 PRO A O 1
ATOM 683 N N . TYR A 1 90 ? -3.689 -4.312 -17.088 1.00 93.81 90 TYR A N 1
ATOM 684 C CA . TYR A 1 90 ? -2.478 -3.577 -17.442 1.00 93.81 90 TYR A CA 1
ATOM 685 C C . TYR A 1 90 ? -2.690 -2.053 -17.467 1.00 93.81 90 TYR A C 1
ATOM 687 O O . TYR A 1 90 ? -1.844 -1.310 -16.968 1.00 93.81 90 TYR A O 1
ATOM 695 N N . LEU A 1 91 ? -3.812 -1.577 -18.025 1.00 93.19 91 LEU A N 1
ATOM 696 C CA . LEU A 1 91 ? -4.165 -0.147 -18.066 1.00 93.19 91 LEU A CA 1
ATOM 697 C C . LEU A 1 91 ? -5.389 0.201 -17.215 1.00 93.19 91 LEU A C 1
ATOM 699 O O . LEU A 1 91 ? -5.553 1.374 -16.862 1.00 93.19 91 LEU A O 1
ATOM 703 N N . ASP A 1 92 ? -6.223 -0.781 -16.887 1.00 88.75 92 ASP A N 1
ATOM 704 C CA . ASP A 1 92 ? -7.379 -0.621 -16.012 1.00 88.75 92 ASP A CA 1
ATOM 705 C C . ASP A 1 92 ? -6.978 -0.857 -14.550 1.00 88.75 92 ASP A C 1
ATOM 707 O O . ASP A 1 92 ? -7.139 -1.936 -13.979 1.00 88.75 92 ASP A O 1
ATOM 711 N N . TYR A 1 93 ? -6.341 0.156 -13.961 1.00 89.38 93 TYR A N 1
ATOM 712 C CA . TYR A 1 93 ? -5.937 0.152 -12.560 1.00 89.38 93 TYR A CA 1
ATOM 713 C C . TYR A 1 93 ? -6.371 1.449 -11.876 1.00 89.38 93 TYR A C 1
ATOM 715 O O . TYR A 1 93 ? -6.260 2.539 -12.438 1.00 89.38 93 TYR A O 1
ATOM 723 N N . THR A 1 94 ? -6.796 1.338 -10.618 1.00 86.06 94 THR A N 1
ATOM 724 C CA . THR A 1 94 ? -7.174 2.484 -9.774 1.00 86.06 94 THR A CA 1
ATOM 725 C C . THR A 1 94 ? -6.017 2.973 -8.906 1.00 86.06 94 THR A C 1
ATOM 727 O O . THR A 1 94 ? -5.813 4.174 -8.742 1.00 86.06 94 THR A O 1
ATOM 730 N N . HIS A 1 95 ? -5.206 2.051 -8.380 1.00 89.69 95 HIS A N 1
ATOM 731 C CA . HIS A 1 95 ? -4.102 2.363 -7.474 1.00 89.69 95 HIS A CA 1
ATOM 732 C C . HIS A 1 95 ? -2.836 1.579 -7.818 1.00 89.69 95 HIS A C 1
ATOM 734 O O . HIS A 1 95 ? -2.874 0.370 -8.044 1.00 89.69 95 HIS A O 1
ATOM 740 N N . LEU A 1 96 ? -1.684 2.249 -7.753 1.00 92.56 96 LEU A N 1
ATOM 741 C CA . LEU A 1 96 ? -0.374 1.610 -7.854 1.00 92.56 96 LEU A CA 1
ATOM 742 C C . LEU A 1 96 ? 0.118 1.265 -6.446 1.00 92.56 96 LEU A C 1
ATOM 744 O O . LEU A 1 96 ? 0.599 2.125 -5.716 1.00 92.56 96 LEU A O 1
ATOM 748 N N . ARG A 1 97 ? -0.026 -0.003 -6.053 1.00 91.69 97 ARG A N 1
ATOM 749 C CA . ARG A 1 97 ? 0.483 -0.516 -4.767 1.00 91.69 97 ARG A CA 1
ATOM 750 C C . ARG A 1 97 ? 1.721 -1.372 -4.987 1.00 91.69 97 ARG A C 1
ATOM 752 O O . ARG A 1 97 ? 2.838 -0.929 -4.758 1.00 91.69 97 ARG A O 1
ATOM 759 N N . ILE A 1 98 ? 1.539 -2.563 -5.555 1.00 93.75 98 ILE A N 1
ATOM 760 C CA . ILE A 1 98 ? 2.655 -3.471 -5.857 1.00 93.75 98 ILE A CA 1
ATOM 761 C C . ILE A 1 98 ? 3.590 -2.866 -6.906 1.00 93.75 98 ILE A C 1
ATOM 763 O O . ILE A 1 98 ? 4.801 -2.864 -6.712 1.00 93.75 98 ILE A O 1
ATOM 767 N N . SER A 1 99 ? 3.045 -2.266 -7.967 1.00 95.44 99 SER A N 1
ATOM 768 C CA . SER A 1 99 ? 3.854 -1.567 -8.975 1.00 95.44 99 SER A CA 1
ATOM 769 C C . SER A 1 99 ? 4.671 -0.422 -8.368 1.00 95.44 99 SER A C 1
ATOM 771 O O . SER A 1 99 ? 5.796 -0.175 -8.797 1.00 95.44 99 SER A O 1
ATOM 773 N N . TYR A 1 100 ? 4.140 0.243 -7.335 1.00 93.62 100 TYR A N 1
ATOM 774 C CA . TYR A 1 100 ? 4.882 1.264 -6.602 1.00 93.62 100 TYR A CA 1
ATOM 775 C C . TYR A 1 100 ? 5.997 0.668 -5.742 1.00 93.62 100 TYR A C 1
ATOM 777 O O . TYR A 1 100 ? 7.093 1.215 -5.725 1.00 93.62 100 TYR A O 1
ATOM 785 N N . ASN A 1 101 ? 5.785 -0.490 -5.116 1.00 92.75 101 ASN A N 1
ATOM 786 C CA . ASN A 1 101 ? 6.854 -1.187 -4.399 1.00 92.75 101 ASN A CA 1
ATOM 787 C C . ASN A 1 101 ? 7.983 -1.637 -5.339 1.00 92.75 101 ASN A C 1
ATOM 789 O O . ASN A 1 101 ? 9.148 -1.563 -4.962 1.00 92.75 101 ASN A O 1
ATOM 793 N N . VAL A 1 102 ? 7.665 -2.051 -6.572 1.00 96.06 102 VAL A N 1
ATOM 794 C CA . VAL A 1 102 ? 8.681 -2.361 -7.595 1.00 96.06 102 VAL A CA 1
ATOM 795 C C . VAL A 1 102 ? 9.477 -1.107 -7.963 1.00 96.06 102 VAL A C 1
ATOM 797 O O . VAL A 1 102 ? 10.705 -1.145 -7.996 1.00 96.06 102 VAL A O 1
ATOM 800 N N . TYR A 1 103 ? 8.791 0.015 -8.191 1.00 95.06 103 TYR A N 1
ATOM 801 C CA . TYR A 1 103 ? 9.434 1.310 -8.418 1.00 95.06 103 TYR A CA 1
ATOM 802 C C . TYR A 1 103 ? 10.347 1.698 -7.247 1.00 95.06 103 TYR A C 1
ATOM 804 O O . TYR A 1 103 ? 11.511 2.044 -7.452 1.00 95.06 103 TYR A O 1
ATOM 812 N N . LEU A 1 104 ? 9.847 1.570 -6.018 1.00 94.06 104 LEU A N 1
ATOM 813 C CA . LEU A 1 104 ? 10.582 1.914 -4.813 1.00 94.06 104 LEU A CA 1
ATOM 814 C C . LEU A 1 104 ? 11.813 1.024 -4.623 1.00 94.06 104 LEU A C 1
ATOM 816 O O . LEU A 1 104 ? 12.875 1.542 -4.309 1.00 94.06 104 LEU A O 1
ATOM 820 N N . ALA A 1 105 ? 11.712 -0.278 -4.898 1.00 95.25 105 ALA A N 1
ATOM 821 C CA . ALA A 1 105 ? 12.834 -1.209 -4.803 1.00 95.25 105 ALA A CA 1
ATOM 822 C C . ALA A 1 105 ? 13.997 -0.823 -5.735 1.00 95.25 105 ALA A C 1
ATOM 824 O O . ALA A 1 105 ? 15.160 -0.850 -5.325 1.00 95.25 105 ALA A O 1
ATOM 825 N N . VAL A 1 106 ? 13.694 -0.411 -6.973 1.00 97.12 106 VAL A N 1
ATOM 826 C CA . VAL A 1 106 ? 14.714 0.086 -7.913 1.00 97.12 106 VAL A CA 1
ATOM 827 C C . VAL A 1 106 ? 15.361 1.365 -7.377 1.00 97.12 106 VAL A C 1
ATOM 829 O O . VAL A 1 106 ? 16.586 1.493 -7.410 1.00 97.12 106 VAL A O 1
ATOM 832 N N . TYR A 1 107 ? 14.559 2.283 -6.832 1.00 96.31 107 TYR A N 1
ATOM 833 C CA . TYR A 1 107 ? 15.064 3.509 -6.214 1.00 96.31 107 TYR A CA 1
ATOM 834 C C . TYR A 1 107 ? 15.928 3.232 -4.982 1.00 96.31 107 TYR A C 1
ATOM 836 O O . TYR A 1 107 ? 16.984 3.841 -4.853 1.00 96.31 107 TYR A O 1
ATOM 844 N N . SER A 1 108 ? 15.563 2.284 -4.118 1.00 96.56 108 SER A N 1
ATOM 845 C CA . SER A 1 108 ? 16.367 1.917 -2.947 1.00 96.56 108 SER A CA 1
ATOM 846 C C . SER A 1 108 ? 17.767 1.448 -3.345 1.00 96.56 108 SER A C 1
ATOM 848 O O . SER A 1 108 ? 18.757 1.880 -2.757 1.00 96.56 108 SER A O 1
ATOM 850 N N . ILE A 1 109 ? 17.873 0.618 -4.388 1.00 97.62 109 ILE A N 1
ATOM 851 C CA . ILE A 1 109 ? 19.169 0.173 -4.921 1.00 97.62 109 ILE A CA 1
ATOM 852 C C . ILE A 1 109 ? 19.937 1.353 -5.528 1.00 97.62 109 ILE A C 1
ATOM 854 O O . ILE A 1 109 ? 21.134 1.502 -5.277 1.00 97.62 109 ILE A O 1
ATOM 858 N N . ALA A 1 110 ? 19.262 2.209 -6.301 1.00 97.62 110 ALA A N 1
ATOM 859 C CA . ALA A 1 110 ? 19.880 3.387 -6.902 1.00 97.62 110 ALA A CA 1
ATOM 860 C C . ALA A 1 110 ? 20.428 4.357 -5.842 1.00 97.62 110 ALA A C 1
ATOM 862 O O . ALA A 1 110 ? 21.558 4.819 -5.973 1.00 97.62 110 ALA A O 1
ATOM 863 N N . HIS A 1 111 ? 19.678 4.614 -4.768 1.00 97.50 111 HIS A N 1
ATOM 864 C CA . HIS A 1 111 ? 20.124 5.450 -3.655 1.00 97.50 111 HIS A CA 1
ATOM 865 C C . HIS A 1 111 ? 21.278 4.806 -2.875 1.00 97.50 111 HIS A C 1
ATO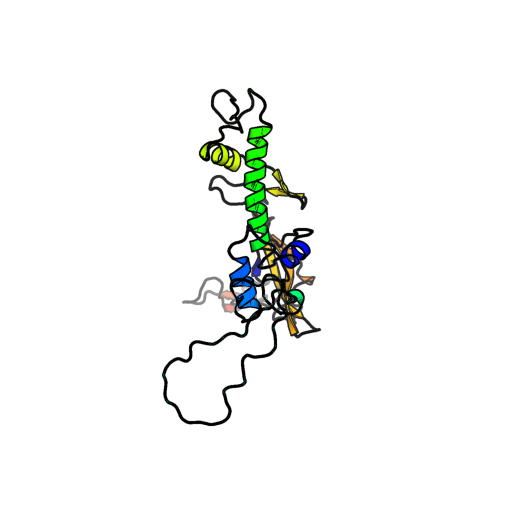M 867 O O . HIS A 1 111 ? 22.250 5.490 -2.575 1.00 97.50 111 HIS A O 1
ATOM 873 N N . ALA A 1 112 ? 21.261 3.491 -2.641 1.00 97.38 112 ALA A N 1
ATOM 874 C CA . ALA A 1 112 ? 22.397 2.810 -2.013 1.00 97.38 112 ALA A CA 1
ATOM 875 C C . ALA A 1 112 ? 23.684 2.911 -2.856 1.00 97.38 112 ALA A C 1
ATOM 877 O O . ALA A 1 112 ? 24.774 3.114 -2.321 1.00 97.38 112 ALA A O 1
ATOM 878 N N . LEU A 1 113 ? 23.569 2.803 -4.184 1.00 98.12 113 LEU A N 1
ATOM 879 C CA . LEU A 1 113 ? 24.687 3.035 -5.106 1.00 98.12 113 LEU A CA 1
ATOM 880 C C . LEU A 1 113 ? 25.121 4.506 -5.125 1.00 98.12 113 LEU A C 1
ATOM 882 O O . LEU A 1 113 ? 26.316 4.790 -5.214 1.00 98.12 113 LEU A O 1
ATOM 886 N N . GLN A 1 114 ? 24.172 5.43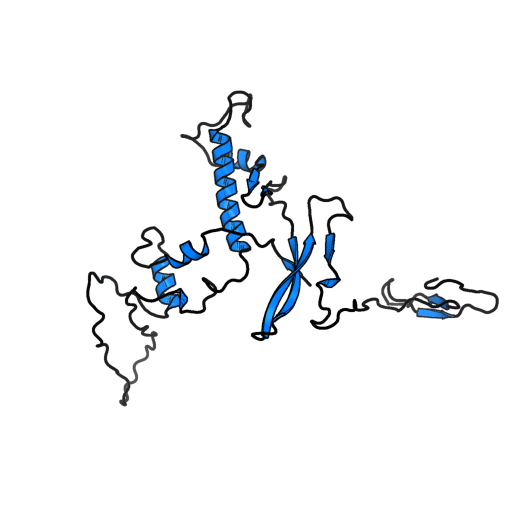5 -5.009 1.00 97.25 114 GLN A N 1
ATOM 887 C CA . GLN A 1 114 ? 24.458 6.861 -4.897 1.00 97.25 114 GLN A CA 1
ATOM 888 C C . GLN A 1 114 ? 25.254 7.167 -3.624 1.00 97.25 114 GLN A C 1
ATOM 890 O O . GLN A 1 114 ? 26.235 7.900 -3.701 1.00 97.25 114 GLN A O 1
ATOM 895 N N . ASP A 1 115 ? 24.914 6.556 -2.489 1.00 96.38 115 ASP A N 1
ATOM 896 C CA . ASP A 1 115 ? 25.643 6.732 -1.229 1.00 96.38 115 ASP A CA 1
ATOM 897 C C . ASP A 1 115 ? 27.090 6.234 -1.326 1.00 96.38 115 ASP A C 1
ATOM 899 O O . ASP A 1 115 ? 28.005 6.869 -0.796 1.00 96.38 115 ASP A O 1
ATOM 903 N N . ILE A 1 116 ? 27.319 5.126 -2.045 1.00 96.44 116 ILE A N 1
ATOM 904 C CA . ILE A 1 116 ? 28.671 4.655 -2.384 1.00 96.44 116 ILE A CA 1
ATOM 905 C C . ILE A 1 116 ? 29.396 5.712 -3.223 1.00 96.44 116 ILE A C 1
ATOM 907 O O . ILE A 1 116 ? 30.541 6.056 -2.930 1.00 96.44 116 ILE A O 1
ATOM 911 N N . TYR A 1 117 ? 28.724 6.252 -4.242 1.00 97.00 117 TYR A N 1
ATOM 912 C CA . TYR A 1 117 ? 29.289 7.244 -5.155 1.00 97.00 117 TYR A CA 1
ATOM 913 C C . TYR A 1 117 ? 29.649 8.569 -4.462 1.00 97.00 117 TYR A C 1
ATOM 915 O O . TYR A 1 117 ? 30.690 9.154 -4.755 1.00 97.00 117 TYR A O 1
ATOM 923 N N . THR A 1 118 ? 28.815 9.048 -3.535 1.00 96.06 118 THR A N 1
ATOM 924 C CA . THR A 1 118 ? 29.003 10.331 -2.831 1.00 96.06 118 THR A CA 1
ATOM 925 C C . THR A 1 118 ? 29.790 10.217 -1.528 1.00 96.06 118 THR A C 1
ATOM 927 O O . THR A 1 118 ? 29.961 11.212 -0.821 1.00 96.06 118 THR A O 1
ATOM 930 N N . CYS A 1 119 ? 30.265 9.021 -1.182 1.00 95.44 119 CYS A N 1
ATOM 931 C CA . CYS A 1 119 ? 30.994 8.773 0.053 1.00 95.44 119 CYS A CA 1
ATOM 932 C C . CYS A 1 119 ? 32.269 9.627 0.147 1.00 95.44 119 CYS A C 1
ATOM 934 O O . CYS A 1 119 ? 33.118 9.628 -0.746 1.00 95.44 119 CYS A O 1
ATOM 936 N N . THR A 1 120 ? 32.440 10.335 1.268 1.00 93.50 120 THR A N 1
ATOM 937 C CA . THR A 1 120 ? 33.663 11.096 1.556 1.00 93.50 120 THR A CA 1
ATOM 938 C C . THR A 1 120 ? 34.660 10.239 2.345 1.00 93.50 120 THR A C 1
ATOM 940 O O . THR A 1 120 ? 34.263 9.695 3.384 1.00 93.50 120 THR A O 1
ATOM 943 N N . PRO A 1 121 ? 35.945 10.155 1.939 1.00 92.00 121 PRO A N 1
ATOM 944 C CA . PRO A 1 121 ? 36.961 9.402 2.674 1.00 92.00 121 PRO A CA 1
ATOM 945 C C . PRO A 1 121 ? 37.000 9.767 4.166 1.00 92.00 121 PRO A C 1
ATOM 947 O O . PRO A 1 121 ? 37.026 10.945 4.519 1.00 92.00 121 PRO A O 1
ATOM 950 N N . GLY A 1 122 ? 36.982 8.758 5.040 1.00 91.88 122 GLY A N 1
ATOM 951 C CA . GLY A 1 122 ? 36.928 8.922 6.497 1.00 91.88 122 GLY A CA 1
ATOM 952 C C . GLY A 1 122 ? 35.515 8.903 7.095 1.00 91.88 122 GLY A C 1
ATOM 953 O O . GLY A 1 122 ? 35.389 8.847 8.315 1.00 91.88 122 GLY A O 1
ATOM 954 N N . LYS A 1 123 ? 34.457 8.910 6.271 1.00 92.19 123 LYS A N 1
ATOM 955 C CA . LYS A 1 123 ? 33.051 8.779 6.710 1.00 92.19 123 LYS A CA 1
ATOM 956 C C . LYS A 1 123 ? 32.328 7.559 6.128 1.00 92.19 123 LYS A C 1
ATOM 958 O O . LYS A 1 123 ? 31.112 7.458 6.253 1.00 92.19 123 LYS A O 1
ATOM 963 N N . GLY A 1 124 ? 33.041 6.666 5.448 1.00 92.75 124 GLY A N 1
ATOM 964 C CA . GLY A 1 124 ? 32.427 5.492 4.836 1.00 92.75 124 GLY A CA 1
ATOM 965 C C . GLY A 1 124 ? 32.011 4.423 5.848 1.00 92.75 124 GLY A C 1
ATOM 966 O O . GLY A 1 124 ? 32.449 4.417 6.996 1.00 92.75 124 GLY A O 1
ATOM 967 N N . LEU A 1 125 ? 31.157 3.498 5.407 1.00 93.88 125 LEU A N 1
ATOM 968 C CA . LEU A 1 125 ? 30.582 2.439 6.251 1.00 93.88 125 LEU A CA 1
ATOM 969 C C . LEU A 1 125 ? 31.522 1.239 6.473 1.00 93.88 125 LEU A C 1
ATOM 971 O O . LEU A 1 125 ? 31.156 0.286 7.170 1.00 93.88 125 LEU A O 1
ATOM 975 N N . PHE A 1 126 ? 32.702 1.253 5.851 1.00 93.56 126 PHE A N 1
ATOM 976 C CA . PHE A 1 126 ? 33.675 0.165 5.891 1.00 93.56 126 PHE A CA 1
ATOM 977 C C . PHE A 1 126 ? 34.809 0.453 6.887 1.00 93.56 126 PHE A C 1
ATOM 979 O O . PHE A 1 126 ? 34.832 1.479 7.571 1.00 93.56 126 PHE A O 1
ATOM 986 N N . THR A 1 127 ? 35.753 -0.483 7.011 1.00 89.94 127 THR A N 1
ATOM 987 C CA . THR A 1 127 ? 36.852 -0.403 7.984 1.00 89.94 127 THR A CA 1
ATOM 988 C C . THR A 1 127 ? 37.598 0.928 7.876 1.00 89.94 127 THR A C 1
ATOM 990 O O . THR A 1 127 ? 37.892 1.408 6.779 1.00 89.94 127 THR A O 1
ATOM 993 N N . ASN A 1 128 ? 37.879 1.545 9.027 1.00 90.94 128 ASN A N 1
ATOM 994 C CA . ASN A 1 128 ? 38.539 2.852 9.137 1.00 90.94 128 ASN A CA 1
ATOM 995 C C . ASN A 1 128 ? 37.835 4.000 8.383 1.00 90.94 128 ASN A C 1
ATOM 997 O O . ASN A 1 128 ? 38.492 4.946 7.954 1.00 90.94 128 ASN A O 1
ATOM 1001 N N . GLY A 1 129 ? 36.513 3.925 8.190 1.00 91.88 129 GLY A N 1
ATOM 1002 C CA . GLY A 1 129 ? 35.766 4.961 7.473 1.00 91.88 129 GLY A CA 1
ATOM 1003 C C . GLY A 1 129 ? 36.048 4.982 5.967 1.00 91.88 129 GLY A C 1
ATOM 1004 O O . GLY A 1 129 ? 35.909 6.028 5.326 1.00 91.88 129 GLY A O 1
ATOM 1005 N N . SER A 1 130 ? 36.502 3.860 5.401 1.00 94.12 130 SER A N 1
ATOM 1006 C CA . SER A 1 130 ? 36.801 3.740 3.971 1.00 94.12 130 SER A CA 1
ATOM 1007 C C . SER A 1 130 ? 35.532 3.722 3.115 1.00 94.12 130 SER A C 1
ATOM 1009 O O . SER A 1 130 ? 34.475 3.266 3.549 1.00 94.12 130 SER A O 1
ATOM 1011 N N . CYS A 1 131 ? 35.649 4.235 1.889 1.00 95.38 131 CYS A N 1
ATOM 1012 C CA . CYS A 1 131 ? 34.595 4.243 0.876 1.00 95.38 131 CYS A CA 1
ATOM 1013 C C . CYS A 1 131 ? 34.855 3.151 -0.167 1.00 95.38 131 CYS A C 1
ATOM 1015 O O . CYS A 1 131 ? 36.011 2.877 -0.496 1.00 95.38 131 CYS A O 1
ATOM 1017 N N . ALA A 1 132 ? 33.793 2.556 -0.709 1.00 94.75 132 ALA A N 1
ATOM 1018 C CA . ALA A 1 132 ? 33.905 1.636 -1.837 1.00 94.75 132 ALA A CA 1
ATOM 1019 C C . ALA A 1 132 ? 34.119 2.402 -3.157 1.00 94.75 132 ALA A C 1
ATOM 1021 O O . ALA A 1 132 ? 33.623 3.513 -3.333 1.00 94.75 132 ALA A O 1
ATOM 1022 N N . ASP A 1 133 ? 34.852 1.797 -4.094 1.00 94.31 133 ASP A N 1
ATOM 1023 C CA . ASP A 1 133 ? 34.993 2.316 -5.458 1.00 94.31 133 ASP A CA 1
ATOM 1024 C C . ASP A 1 133 ? 33.795 1.862 -6.295 1.00 94.31 133 ASP A C 1
ATOM 1026 O O . ASP A 1 133 ? 33.649 0.675 -6.590 1.00 94.31 133 ASP A O 1
ATOM 1030 N N . ILE A 1 134 ? 32.963 2.813 -6.724 1.00 95.25 134 ILE A N 1
ATOM 1031 C CA . ILE A 1 134 ? 31.773 2.544 -7.539 1.00 95.25 134 ILE A CA 1
ATOM 1032 C C . ILE A 1 134 ? 32.089 1.766 -8.828 1.00 95.25 134 ILE A C 1
ATOM 1034 O O . ILE A 1 134 ? 31.264 0.987 -9.298 1.00 95.25 134 ILE A O 1
ATOM 1038 N N . LYS A 1 135 ? 33.290 1.932 -9.406 1.00 96.88 135 LYS A N 1
ATOM 1039 C CA . LYS A 1 135 ? 33.687 1.240 -10.646 1.00 96.88 135 LYS A CA 1
ATOM 1040 C C . LYS 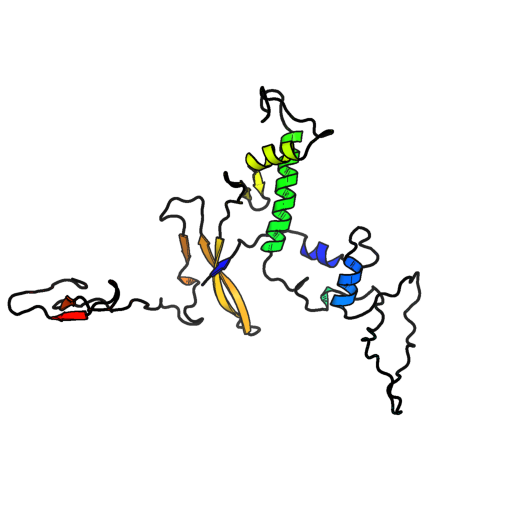A 1 135 ? 33.988 -0.242 -10.426 1.00 96.88 135 LYS A C 1
ATOM 1042 O O . LYS A 1 135 ? 34.054 -0.994 -11.394 1.00 96.88 135 LYS A O 1
ATOM 1047 N N . LYS A 1 136 ? 34.205 -0.646 -9.173 1.00 97.12 136 LYS A N 1
ATOM 1048 C CA . LYS A 1 136 ? 34.518 -2.015 -8.741 1.00 97.12 136 LYS A CA 1
ATOM 1049 C C . LYS A 1 136 ? 33.563 -2.465 -7.636 1.00 97.12 136 LYS A C 1
ATOM 1051 O O . LYS A 1 136 ? 33.954 -3.230 -6.759 1.00 97.12 136 LYS A O 1
ATOM 1056 N N . VAL A 1 137 ? 32.341 -1.936 -7.650 1.00 97.31 137 VAL A N 1
ATOM 1057 C CA . VAL A 1 137 ? 31.354 -2.199 -6.607 1.00 97.31 137 VAL A CA 1
ATOM 1058 C C . VAL A 1 137 ? 30.959 -3.674 -6.595 1.00 97.31 137 VAL A C 1
ATOM 1060 O O . VAL A 1 137 ? 30.707 -4.280 -7.637 1.00 97.31 137 VAL A O 1
ATOM 1063 N N . GLU A 1 138 ? 30.886 -4.248 -5.400 1.00 97.69 138 GLU A N 1
ATOM 1064 C CA . GLU A 1 138 ? 30.474 -5.632 -5.174 1.00 97.69 138 GLU A CA 1
ATOM 1065 C C . GLU A 1 138 ? 29.107 -5.684 -4.479 1.00 97.69 138 GLU A C 1
ATOM 1067 O O . GLU A 1 138 ? 28.746 -4.804 -3.695 1.00 97.69 138 GLU A O 1
ATOM 1072 N N . ALA A 1 139 ? 28.331 -6.743 -4.722 1.00 98.19 139 ALA A N 1
ATOM 1073 C CA . ALA A 1 139 ? 26.954 -6.848 -4.227 1.00 98.19 139 ALA A CA 1
ATOM 1074 C C . ALA A 1 139 ? 26.833 -6.722 -2.693 1.00 98.19 139 ALA A C 1
ATOM 1076 O O . ALA A 1 139 ? 25.895 -6.104 -2.190 1.00 98.19 139 ALA A O 1
ATOM 1077 N N . TRP A 1 140 ? 27.796 -7.252 -1.930 1.00 97.44 140 TRP A N 1
ATOM 1078 C CA . TRP A 1 140 ? 27.785 -7.158 -0.464 1.00 97.44 140 TRP A CA 1
ATOM 1079 C C . TRP A 1 140 ? 28.036 -5.729 0.047 1.00 97.44 140 TRP A C 1
ATOM 1081 O O . TRP A 1 140 ? 27.570 -5.376 1.131 1.00 97.44 140 TRP A O 1
ATOM 1091 N N . GLN A 1 141 ? 28.731 -4.890 -0.731 1.00 97.19 141 GLN A N 1
ATOM 1092 C CA . GLN A 1 141 ? 28.917 -3.473 -0.414 1.00 97.19 141 GLN A CA 1
ATOM 1093 C C . GLN A 1 141 ? 27.590 -2.730 -0.570 1.00 97.19 141 GLN A C 1
ATOM 1095 O O . GLN A 1 141 ? 27.205 -1.976 0.320 1.00 97.19 141 GLN A O 1
ATOM 1100 N N . VAL A 1 142 ? 26.844 -3.021 -1.642 1.00 97.69 142 VAL A N 1
ATOM 1101 C CA . VAL A 1 142 ? 25.487 -2.489 -1.840 1.00 97.69 142 VAL A CA 1
ATOM 1102 C C . VAL A 1 142 ? 24.562 -2.945 -0.712 1.00 97.69 142 VAL A C 1
ATOM 1104 O O . VAL A 1 142 ? 23.860 -2.119 -0.144 1.00 97.69 142 VAL A O 1
ATOM 1107 N N . LEU A 1 143 ? 24.618 -4.219 -0.303 1.00 97.25 143 LEU A N 1
ATOM 1108 C CA . LEU A 1 143 ? 23.853 -4.723 0.846 1.00 97.25 143 LEU A CA 1
ATOM 1109 C C . LEU A 1 143 ? 24.181 -3.967 2.144 1.00 97.25 143 LEU A C 1
ATOM 1111 O O . LEU A 1 143 ? 23.280 -3.642 2.916 1.00 97.25 143 LEU A O 1
ATOM 1115 N N . LYS A 1 144 ? 25.463 -3.669 2.398 1.00 96.06 144 LYS A N 1
ATOM 1116 C CA . LYS A 1 144 ? 25.873 -2.887 3.572 1.00 96.06 144 LY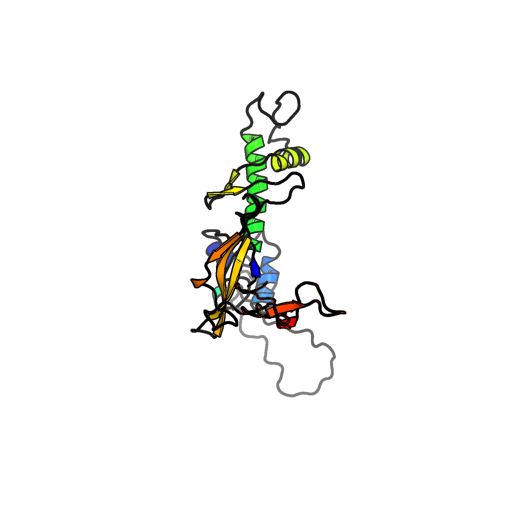S A CA 1
ATOM 1117 C C . LYS A 1 144 ? 25.264 -1.484 3.544 1.00 96.06 144 LYS A C 1
ATOM 1119 O O . LYS A 1 144 ? 24.788 -1.041 4.588 1.00 96.06 144 LYS A O 1
ATOM 1124 N N . HIS A 1 145 ? 25.249 -0.824 2.386 1.00 96.50 145 HIS A N 1
ATOM 1125 C CA . HIS A 1 145 ? 24.614 0.484 2.216 1.00 96.50 145 HIS A CA 1
ATOM 1126 C C . HIS A 1 145 ? 23.086 0.411 2.325 1.00 96.50 145 HIS A C 1
ATOM 1128 O O . HIS A 1 145 ? 22.517 1.205 3.059 1.00 96.50 145 HIS A O 1
ATOM 1134 N N . LEU A 1 146 ? 22.430 -0.589 1.721 1.00 96.44 146 LEU A N 1
ATOM 1135 C CA . LEU A 1 146 ? 20.981 -0.814 1.843 1.00 96.44 146 LEU A CA 1
ATOM 1136 C C . LEU A 1 146 ? 20.528 -0.933 3.309 1.00 96.44 146 LEU A C 1
ATOM 1138 O O . LEU A 1 146 ? 19.501 -0.378 3.675 1.00 96.44 146 LEU A O 1
ATOM 1142 N N . ARG A 1 147 ? 21.319 -1.588 4.169 1.00 94.69 147 ARG A N 1
ATOM 1143 C CA . ARG A 1 147 ? 21.033 -1.704 5.615 1.00 94.69 147 ARG A CA 1
ATOM 1144 C C . ARG A 1 147 ? 21.153 -0.398 6.406 1.00 94.69 147 ARG A C 1
ATOM 1146 O O . ARG A 1 147 ? 20.673 -0.338 7.527 1.00 94.69 147 ARG A O 1
ATOM 1153 N N . HIS A 1 148 ? 21.854 0.602 5.877 1.00 93.81 148 HIS A N 1
ATOM 1154 C CA . HIS A 1 148 ? 21.995 1.927 6.502 1.00 93.81 148 HIS A CA 1
ATOM 1155 C C . HIS A 1 148 ? 21.314 3.000 5.647 1.00 93.81 148 HIS A C 1
ATOM 1157 O O . HIS A 1 148 ? 21.584 4.189 5.817 1.00 93.81 148 HIS A O 1
ATOM 1163 N N . LEU A 1 149 ? 20.482 2.569 4.696 1.00 94.44 149 LEU A N 1
ATOM 1164 C CA . LEU A 1 149 ? 19.857 3.445 3.734 1.00 94.44 149 LEU A CA 1
ATOM 1165 C C . LEU A 1 149 ? 18.813 4.294 4.441 1.00 94.44 149 LEU A C 1
ATOM 1167 O O . LEU A 1 149 ? 17.966 3.794 5.179 1.00 94.44 149 LEU A O 1
ATOM 1171 N N . ASN A 1 150 ? 18.871 5.585 4.166 1.00 92.62 150 ASN A N 1
ATOM 1172 C CA . ASN A 1 150 ? 17.911 6.542 4.662 1.00 92.62 150 ASN A CA 1
ATOM 1173 C C . ASN A 1 150 ? 17.760 7.622 3.591 1.00 92.62 150 ASN A C 1
ATOM 1175 O O . ASN A 1 150 ? 18.685 8.397 3.349 1.00 92.62 150 ASN A O 1
ATOM 1179 N N . PHE A 1 151 ? 16.615 7.641 2.913 1.00 93.50 151 PHE A N 1
ATOM 1180 C CA . PHE A 1 151 ? 16.325 8.657 1.908 1.00 93.50 151 PHE A CA 1
ATOM 1181 C C . PHE A 1 151 ? 14.854 9.051 1.923 1.00 93.50 151 PHE A C 1
ATOM 1183 O O . PHE A 1 151 ? 13.987 8.306 2.373 1.00 93.50 151 PHE A O 1
ATOM 1190 N N . THR A 1 152 ? 14.573 10.238 1.399 1.00 91.69 152 THR A N 1
ATOM 1191 C CA . THR A 1 152 ? 13.208 10.717 1.192 1.00 91.69 152 THR A CA 1
ATOM 1192 C C . THR A 1 152 ? 12.801 10.455 -0.254 1.00 91.69 152 THR A C 1
ATOM 1194 O O . THR A 1 152 ? 13.516 10.845 -1.178 1.00 91.69 152 THR A O 1
ATOM 1197 N N . ASN A 1 153 ? 11.666 9.789 -0.466 1.00 87.75 153 ASN A N 1
ATOM 1198 C CA . ASN A 1 153 ? 11.159 9.519 -1.808 1.00 87.75 153 ASN A CA 1
ATOM 1199 C C . ASN A 1 153 ? 10.533 10.773 -2.455 1.00 87.75 153 ASN A C 1
ATOM 1201 O O . ASN A 1 153 ? 10.340 11.813 -1.824 1.00 87.75 153 ASN A O 1
ATOM 1205 N N . ASN A 1 154 ? 10.146 10.655 -3.727 1.00 83.75 154 ASN A N 1
ATOM 1206 C CA . ASN A 1 154 ? 9.525 11.746 -4.493 1.00 83.75 154 ASN A CA 1
ATOM 1207 C C . ASN A 1 154 ? 8.158 12.204 -3.945 1.00 83.75 154 ASN A C 1
ATOM 1209 O O . ASN A 1 154 ? 7.654 13.240 -4.369 1.00 83.75 154 ASN A O 1
ATOM 1213 N N . MET A 1 155 ? 7.551 11.436 -3.036 1.00 84.88 155 MET A N 1
ATOM 1214 C CA . MET A 1 155 ? 6.302 11.777 -2.351 1.00 84.88 155 MET A CA 1
ATOM 1215 C C . MET A 1 155 ? 6.545 12.451 -0.989 1.00 84.88 155 MET A C 1
ATOM 1217 O O . MET A 1 155 ? 5.586 12.767 -0.289 1.00 84.88 155 MET A O 1
ATOM 1221 N N . GLY A 1 156 ? 7.806 12.703 -0.615 1.00 85.75 156 GLY A N 1
ATOM 1222 C CA . GLY A 1 156 ? 8.168 13.317 0.663 1.00 85.75 156 GLY A CA 1
ATOM 1223 C C . GLY A 1 156 ? 8.162 12.344 1.843 1.00 85.75 156 GLY A C 1
ATOM 1224 O O . GLY A 1 156 ? 8.147 12.777 2.992 1.00 85.75 156 GLY A O 1
ATOM 1225 N N . GLU A 1 157 ? 8.152 11.038 1.585 1.00 83.56 157 GLU A N 1
ATOM 1226 C CA . GLU A 1 157 ? 8.112 10.009 2.621 1.00 83.56 157 GLU A CA 1
ATOM 1227 C C . GLU A 1 157 ? 9.511 9.498 2.923 1.00 83.56 157 GLU A C 1
ATOM 1229 O O . GLU A 1 157 ? 10.325 9.284 2.021 1.00 83.56 157 GLU A O 1
ATOM 1234 N N . GLN A 1 158 ? 9.767 9.277 4.206 1.00 87.69 158 GLN A N 1
ATOM 1235 C CA . GLN A 1 158 ? 10.982 8.638 4.670 1.00 87.69 158 GLN A CA 1
ATOM 1236 C C . GLN A 1 158 ? 10.967 7.153 4.293 1.00 87.69 158 GLN A C 1
ATOM 1238 O O . GLN A 1 158 ? 9.975 6.467 4.532 1.00 87.69 158 GLN A O 1
ATOM 1243 N N . VAL A 1 159 ? 12.061 6.680 3.698 1.00 90.06 159 VAL A N 1
ATOM 1244 C CA . VAL A 1 159 ? 12.260 5.283 3.305 1.00 90.06 159 VAL A 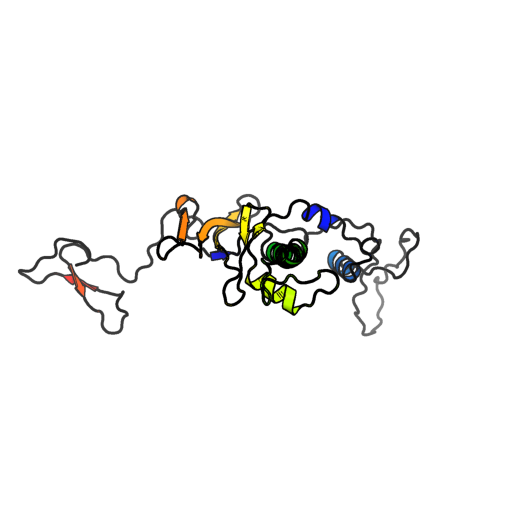CA 1
ATOM 1245 C C . VAL A 1 159 ? 13.521 4.767 3.983 1.00 90.06 159 VAL A C 1
ATOM 1247 O O . VAL A 1 159 ? 14.626 5.268 3.745 1.00 90.06 159 VAL A O 1
ATOM 1250 N N . ASP A 1 160 ? 13.334 3.771 4.836 1.00 90.62 160 ASP A N 1
ATOM 1251 C CA . ASP A 1 160 ? 14.366 3.080 5.598 1.00 90.62 160 ASP A CA 1
ATOM 1252 C C . ASP A 1 160 ? 13.976 1.610 5.812 1.00 90.62 160 ASP A C 1
ATOM 1254 O O . ASP A 1 160 ? 12.811 1.226 5.683 1.00 90.62 160 ASP A O 1
ATOM 1258 N N . PHE A 1 161 ? 14.977 0.783 6.102 1.00 91.56 161 PHE A N 1
ATOM 1259 C CA . PHE A 1 161 ? 14.806 -0.641 6.368 1.00 91.56 161 PHE A CA 1
ATOM 1260 C C . PHE A 1 161 ? 15.171 -0.938 7.818 1.00 91.56 161 PHE A C 1
ATOM 1262 O O . PHE A 1 161 ? 16.146 -0.387 8.336 1.00 91.56 161 PHE A O 1
ATOM 1269 N N . ASP A 1 162 ? 14.407 -1.815 8.462 1.00 88.00 162 ASP A N 1
ATOM 1270 C CA . ASP A 1 162 ? 14.706 -2.239 9.826 1.00 88.00 162 ASP A CA 1
ATOM 1271 C C . ASP A 1 162 ? 15.889 -3.226 9.900 1.00 88.00 162 ASP A C 1
ATOM 1273 O O . ASP A 1 162 ? 16.537 -3.563 8.904 1.00 88.00 162 ASP A O 1
ATOM 1277 N N . GLU A 1 163 ? 16.188 -3.710 11.109 1.00 89.69 163 GLU A N 1
ATOM 1278 C CA . GLU A 1 163 ? 17.282 -4.660 11.350 1.00 89.69 163 GLU A CA 1
ATOM 1279 C C . GLU A 1 163 ? 17.112 -5.997 10.601 1.00 89.69 163 GLU A C 1
ATOM 1281 O O . GLU A 1 163 ? 18.107 -6.688 10.351 1.00 89.69 163 GLU A O 1
ATOM 1286 N N . PHE A 1 164 ? 15.882 -6.353 10.215 1.00 91.00 164 PHE A N 1
ATOM 1287 C CA . PHE A 1 164 ? 15.552 -7.560 9.453 1.00 91.00 164 PHE A CA 1
ATOM 1288 C C . PHE A 1 164 ? 15.523 -7.316 7.937 1.00 91.00 164 PHE A C 1
ATOM 1290 O O . PHE A 1 164 ? 15.498 -8.275 7.165 1.00 91.00 164 PHE A O 1
ATOM 1297 N N . GLY A 1 165 ? 15.637 -6.057 7.505 1.00 87.81 165 GLY A N 1
ATOM 1298 C CA . GLY A 1 165 ? 15.572 -5.656 6.103 1.00 87.81 165 GLY A CA 1
ATOM 1299 C C . GLY A 1 165 ? 14.147 -5.436 5.601 1.00 87.81 165 GLY A C 1
ATOM 1300 O O . GLY A 1 165 ? 13.953 -5.332 4.388 1.00 87.81 165 GLY A O 1
ATOM 1301 N N . ASP A 1 166 ? 13.168 -5.357 6.502 1.00 88.12 166 ASP A N 1
ATOM 1302 C CA . ASP A 1 166 ? 11.791 -5.053 6.147 1.00 88.12 166 ASP A CA 1
ATOM 1303 C C . ASP A 1 166 ? 11.629 -3.548 5.943 1.00 88.12 166 ASP A C 1
ATOM 1305 O O . ASP A 1 166 ? 12.155 -2.721 6.695 1.00 88.12 166 ASP A O 1
ATOM 1309 N N . LEU A 1 167 ? 10.891 -3.183 4.893 1.00 84.56 167 LEU A N 1
ATOM 1310 C CA . LEU A 1 167 ? 10.488 -1.800 4.687 1.00 84.56 167 LEU A CA 1
ATOM 1311 C C . LEU A 1 167 ? 9.489 -1.438 5.784 1.00 84.56 167 LEU A C 1
ATOM 1313 O O . LEU A 1 167 ? 8.376 -1.973 5.826 1.00 84.56 167 LEU A O 1
ATOM 1317 N N . VAL A 1 168 ? 9.866 -0.500 6.644 1.00 73.69 168 VAL A N 1
ATOM 1318 C CA . VAL A 1 168 ? 8.963 0.005 7.671 1.00 73.69 168 VAL A CA 1
ATOM 1319 C C . VAL A 1 168 ? 7.940 0.900 6.965 1.00 73.69 168 VAL A C 1
ATOM 1321 O O . VAL A 1 168 ? 8.247 1.970 6.460 1.00 73.69 168 VAL A O 1
ATOM 1324 N N . GLY A 1 169 ? 6.715 0.402 6.801 1.00 75.56 169 GLY A N 1
ATOM 1325 C CA . GLY A 1 169 ? 5.720 1.016 5.922 1.00 75.56 169 GLY A CA 1
ATOM 1326 C C . GLY A 1 169 ? 4.427 1.362 6.642 1.00 75.56 169 GLY A C 1
ATOM 1327 O O . GLY A 1 169 ? 3.909 0.580 7.439 1.00 75.56 169 GLY A O 1
ATOM 1328 N N . ASN A 1 170 ? 3.865 2.524 6.313 1.00 83.00 170 ASN A N 1
ATOM 1329 C CA . ASN A 1 170 ? 2.505 2.863 6.714 1.00 83.00 170 ASN A CA 1
ATOM 1330 C C . ASN A 1 170 ? 1.499 2.047 5.895 1.00 83.00 170 ASN A C 1
ATOM 1332 O O . ASN A 1 170 ? 1.675 1.850 4.690 1.00 83.00 170 ASN A O 1
ATOM 1336 N N . TYR A 1 171 ? 0.404 1.641 6.530 1.00 89.50 171 TYR A N 1
ATOM 1337 C CA . TYR A 1 171 ? -0.726 1.026 5.837 1.00 89.50 171 TYR A CA 1
ATOM 1338 C C . TYR A 1 171 ? -1.845 2.041 5.654 1.00 89.50 171 TYR A C 1
ATOM 1340 O O . TYR A 1 171 ? -2.145 2.806 6.570 1.00 89.50 171 TYR A O 1
ATOM 1348 N N . SER A 1 172 ? -2.503 2.008 4.501 1.00 93.31 172 SER A N 1
ATOM 1349 C CA . SER A 1 172 ? -3.779 2.692 4.307 1.00 93.31 172 SER A CA 1
ATOM 1350 C C . SER A 1 172 ? -4.902 1.808 4.844 1.00 93.31 172 SER A C 1
ATOM 1352 O O . SER A 1 172 ? -4.917 0.593 4.629 1.00 93.31 172 SER A O 1
ATOM 1354 N N . ILE A 1 173 ? -5.858 2.414 5.538 1.00 96.50 173 ILE A N 1
ATOM 1355 C CA . ILE A 1 173 ? -7.071 1.741 6.002 1.00 96.50 173 ILE A CA 1
ATOM 1356 C C . ILE A 1 173 ? -8.170 2.079 5.012 1.00 96.50 173 ILE A C 1
ATOM 1358 O O . ILE A 1 173 ? -8.486 3.250 4.801 1.00 96.50 173 ILE A O 1
ATOM 1362 N N . ILE A 1 174 ? -8.746 1.046 4.406 1.00 95.94 174 ILE A N 1
ATOM 1363 C CA . ILE A 1 174 ? -9.735 1.186 3.340 1.00 95.94 174 ILE A CA 1
ATOM 1364 C C . ILE A 1 174 ? -11.105 0.658 3.758 1.00 95.94 174 ILE A C 1
ATOM 1366 O O . ILE A 1 174 ? -11.231 -0.355 4.459 1.00 95.94 174 ILE A O 1
ATOM 1370 N N . ASN A 1 175 ? -12.152 1.330 3.292 1.00 97.19 175 ASN A N 1
ATOM 1371 C CA . ASN A 1 175 ? -13.531 0.869 3.363 1.00 97.19 175 ASN A CA 1
ATOM 1372 C C . ASN A 1 175 ? -14.045 0.568 1.949 1.00 97.19 175 ASN A C 1
ATOM 1374 O O . ASN A 1 175 ? -13.606 1.176 0.979 1.00 97.19 175 ASN A O 1
ATOM 1378 N N . TRP A 1 176 ? -14.893 -0.451 1.825 1.00 95.56 176 TRP A N 1
ATOM 1379 C CA . TRP A 1 176 ? -15.385 -0.917 0.530 1.00 95.56 176 TRP A CA 1
ATOM 1380 C C . TRP A 1 176 ? -16.726 -0.243 0.280 1.00 95.56 176 TRP A C 1
ATOM 1382 O O . TRP A 1 176 ? -17.686 -0.512 1.000 1.00 95.56 176 TRP A O 1
ATOM 1392 N N . HIS A 1 177 ? -16.771 0.650 -0.699 1.00 94.88 177 HIS A N 1
ATOM 1393 C CA . HIS A 1 177 ? -17.974 1.369 -1.102 1.00 94.88 177 HIS A CA 1
ATOM 1394 C C . HIS A 1 177 ? -18.467 0.842 -2.447 1.00 94.88 177 HIS A C 1
ATOM 1396 O O . HIS A 1 177 ? -17.687 0.294 -3.224 1.00 94.88 177 HIS A O 1
ATOM 1402 N N . LEU A 1 178 ? -19.753 1.026 -2.731 1.00 93.69 178 LEU A N 1
ATOM 1403 C CA . LEU A 1 178 ? -20.303 0.793 -4.061 1.00 93.69 178 LEU A CA 1
ATOM 1404 C C . LEU A 1 178 ? -20.360 2.130 -4.804 1.00 93.69 178 LEU A C 1
ATOM 1406 O O . LEU A 1 178 ? -20.919 3.099 -4.286 1.00 93.69 178 LEU A O 1
ATOM 1410 N N . SER A 1 179 ? -19.767 2.190 -5.991 1.00 90.81 179 SER A N 1
ATOM 1411 C CA . SER A 1 179 ? -19.846 3.356 -6.865 1.00 90.81 179 SER A CA 1
ATOM 1412 C C . SER A 1 179 ? -21.285 3.544 -7.361 1.00 90.81 179 SER A C 1
ATOM 1414 O O . SER A 1 179 ? -21.894 2.584 -7.842 1.00 90.81 179 SER A O 1
ATOM 1416 N N . PRO A 1 180 ? -21.852 4.760 -7.270 1.00 89.56 180 PRO A N 1
ATOM 1417 C CA . PRO A 1 180 ? -23.198 5.026 -7.765 1.00 89.56 180 PRO A CA 1
ATOM 1418 C C . PRO A 1 180 ? -23.276 5.090 -9.299 1.00 89.56 180 PRO A C 1
ATOM 1420 O O . PRO A 1 180 ? -24.378 5.031 -9.836 1.00 89.56 180 PRO A O 1
ATOM 1423 N N . GLU A 1 181 ? -22.146 5.239 -9.999 1.00 90.19 181 GLU A N 1
ATOM 1424 C CA . GLU A 1 181 ? -22.115 5.437 -11.456 1.00 90.19 181 GLU A CA 1
ATOM 1425 C C . GLU A 1 181 ? -22.165 4.116 -12.233 1.00 90.19 181 GLU A C 1
ATOM 1427 O O . GLU A 1 181 ? -22.937 3.978 -13.178 1.00 90.19 181 GLU A O 1
ATOM 1432 N N . ASP A 1 182 ? -21.362 3.138 -11.821 1.00 88.69 182 ASP A N 1
ATOM 1433 C CA . ASP A 1 182 ? -21.138 1.871 -12.530 1.00 88.69 182 ASP A CA 1
ATOM 1434 C C . ASP A 1 182 ? -21.391 0.630 -11.651 1.00 88.69 182 ASP A C 1
ATOM 1436 O O . ASP A 1 182 ? -21.319 -0.499 -12.134 1.00 88.69 182 ASP A O 1
ATOM 1440 N N . GLY A 1 183 ? -21.699 0.813 -10.361 1.00 89.25 183 GLY A N 1
ATOM 1441 C CA . GLY A 1 183 ? -21.912 -0.286 -9.418 1.00 89.25 183 GLY A CA 1
ATOM 1442 C C . GLY A 1 183 ? -20.638 -1.057 -9.060 1.00 89.25 183 GLY A C 1
ATOM 1443 O O . GLY A 1 183 ? -20.731 -2.129 -8.460 1.00 89.25 183 GLY A O 1
ATOM 1444 N N . SER A 1 184 ? -19.455 -0.549 -9.414 1.00 88.88 184 SER A N 1
ATOM 1445 C CA . SER A 1 184 ? -18.183 -1.182 -9.065 1.00 88.88 184 SER A CA 1
ATOM 1446 C C . SER A 1 184 ? -17.822 -0.957 -7.592 1.00 88.88 184 SER A C 1
ATOM 1448 O O . SER A 1 184 ? -18.346 -0.066 -6.917 1.00 88.88 184 SER A O 1
ATOM 1450 N N . VAL A 1 185 ? -16.929 -1.794 -7.056 1.00 90.75 185 VAL A N 1
ATOM 1451 C CA . VAL A 1 185 ? -16.426 -1.634 -5.685 1.00 90.75 185 VAL A CA 1
ATOM 1452 C C . VAL A 1 185 ? -15.279 -0.627 -5.676 1.00 90.75 185 VAL A C 1
ATOM 1454 O O . VAL A 1 185 ? -14.253 -0.836 -6.320 1.00 90.75 185 VAL A O 1
ATOM 1457 N N . VAL A 1 186 ? -15.423 0.431 -4.881 1.00 91.12 186 VAL A N 1
ATOM 1458 C CA . VAL A 1 186 ? -14.411 1.472 -4.674 1.00 91.12 186 VAL A CA 1
ATOM 1459 C C . VAL A 1 186 ? -13.764 1.292 -3.307 1.00 91.12 186 VAL A C 1
ATOM 1461 O O . VAL A 1 186 ? -14.442 1.172 -2.284 1.00 91.12 186 VAL A O 1
ATOM 1464 N N . PHE A 1 187 ? -12.433 1.293 -3.274 1.00 92.00 187 PHE A N 1
ATOM 1465 C CA . PHE A 1 187 ? -11.657 1.203 -2.039 1.00 92.00 187 PHE A CA 1
ATOM 1466 C C . PHE A 1 187 ? -11.343 2.602 -1.500 1.00 92.00 187 PHE A C 1
ATOM 1468 O O . PHE A 1 187 ? -10.254 3.126 -1.722 1.00 92.00 187 PHE A O 1
ATOM 1475 N N . GLU A 1 188 ? -12.293 3.200 -0.782 1.00 93.12 188 GLU A N 1
ATOM 1476 C CA . GLU A 1 188 ? -12.124 4.529 -0.186 1.00 93.12 188 GLU A CA 1
ATOM 1477 C C . GLU A 1 188 ? -11.123 4.482 0.975 1.00 93.12 188 GLU A C 1
ATOM 1479 O O . GLU A 1 188 ? -11.248 3.661 1.890 1.00 93.12 188 GLU A O 1
ATOM 1484 N N . GLU A 1 189 ? -10.140 5.383 0.972 1.00 94.38 189 GLU A N 1
ATOM 1485 C CA . GLU A 1 189 ? -9.200 5.534 2.084 1.00 94.38 189 GLU A CA 1
ATOM 1486 C C . GLU A 1 189 ? -9.850 6.310 3.240 1.00 94.38 189 GLU A C 1
ATOM 1488 O O . GLU A 1 189 ? -10.156 7.507 3.148 1.00 94.38 189 GLU A O 1
ATOM 1493 N N . VAL A 1 190 ? -10.045 5.606 4.356 1.00 96.88 190 VAL A N 1
ATOM 1494 C CA . VAL A 1 190 ? -10.724 6.105 5.562 1.00 96.88 190 VAL A CA 1
ATOM 1495 C C . VAL A 1 190 ? -9.771 6.330 6.732 1.00 96.88 190 VAL A C 1
ATOM 1497 O O . VAL A 1 190 ? -10.187 6.834 7.770 1.00 96.88 190 VAL A O 1
ATOM 1500 N N . GLY A 1 191 ? -8.495 5.975 6.600 1.00 95.81 191 GLY A N 1
ATOM 1501 C CA . GLY A 1 191 ? -7.522 6.113 7.676 1.00 95.81 191 GLY A CA 1
ATOM 1502 C C . GLY A 1 191 ? -6.146 5.583 7.303 1.00 95.81 191 GLY A C 1
ATOM 1503 O O . GLY A 1 191 ? -5.910 5.183 6.165 1.00 95.81 191 GLY A O 1
ATOM 1504 N N . HIS A 1 192 ? -5.247 5.546 8.280 1.00 93.75 192 HIS A N 1
ATOM 1505 C CA . HIS A 1 192 ? -3.911 4.984 8.123 1.00 93.75 192 HIS A CA 1
ATOM 1506 C C . HIS A 1 192 ? -3.409 4.346 9.422 1.00 93.75 192 HIS A C 1
ATOM 1508 O O . HIS A 1 192 ? -3.866 4.661 10.522 1.00 93.75 192 HIS A O 1
ATOM 1514 N N . TYR A 1 193 ? -2.435 3.451 9.279 1.00 92.69 193 TYR A N 1
ATOM 1515 C CA . TYR A 1 193 ? -1.687 2.859 10.377 1.00 92.69 193 TYR A CA 1
ATOM 1516 C C . TYR A 1 193 ? -0.206 3.211 10.234 1.00 92.69 193 TYR A C 1
ATOM 1518 O O . TYR A 1 193 ? 0.469 2.717 9.329 1.00 92.69 193 TYR A O 1
ATOM 1526 N N . ASN A 1 194 ? 0.284 4.081 11.116 1.00 88.81 194 ASN A N 1
ATOM 1527 C CA . ASN A 1 194 ? 1.669 4.521 11.173 1.00 88.81 194 ASN A CA 1
ATOM 1528 C C . ASN A 1 194 ? 2.474 3.643 12.137 1.00 88.81 194 ASN A C 1
ATOM 1530 O O . ASN A 1 194 ? 2.350 3.749 13.358 1.00 88.81 194 ASN A O 1
ATOM 1534 N N . VAL A 1 195 ? 3.323 2.784 11.583 1.00 84.75 195 VAL A N 1
ATOM 1535 C CA . VAL A 1 195 ? 4.144 1.836 12.352 1.00 84.75 195 VAL A CA 1
ATOM 1536 C C . VAL A 1 195 ? 5.250 2.517 13.170 1.00 84.75 195 VAL A C 1
ATOM 1538 O O . VAL A 1 195 ? 5.649 1.976 14.204 1.00 84.75 195 VAL A O 1
ATOM 1541 N N . TYR A 1 196 ? 5.684 3.716 12.768 1.00 81.88 196 TYR A N 1
ATOM 1542 C CA . TYR A 1 196 ? 6.728 4.493 13.445 1.00 81.88 196 TYR A CA 1
ATOM 1543 C C . TYR A 1 196 ? 6.226 5.212 14.706 1.00 81.88 196 TYR A C 1
ATOM 1545 O O . TYR A 1 196 ? 7.023 5.614 15.554 1.00 81.88 196 TYR A O 1
ATOM 1553 N N . ALA A 1 197 ? 4.910 5.381 14.855 1.00 88.25 197 ALA A N 1
ATOM 1554 C CA . ALA A 1 197 ? 4.327 6.010 16.034 1.00 88.25 197 ALA A CA 1
ATOM 1555 C C . ALA A 1 197 ? 4.358 5.082 17.267 1.00 88.25 197 ALA A C 1
ATOM 1557 O O . ALA A 1 197 ? 4.470 3.847 17.177 1.00 88.25 197 ALA A O 1
ATOM 1558 N N . LYS A 1 198 ? 4.234 5.677 18.459 1.00 92.12 198 LYS A N 1
ATOM 1559 C CA . LYS A 1 198 ? 4.182 4.931 19.725 1.00 92.12 198 LYS A CA 1
ATOM 1560 C C . LYS A 1 198 ? 2.898 4.107 19.817 1.00 92.12 198 LYS A C 1
ATOM 1562 O O . LYS A 1 198 ? 1.890 4.417 19.184 1.00 92.12 198 LYS A O 1
ATOM 1567 N N . LYS A 1 199 ? 2.917 3.040 20.625 1.00 93.62 199 LYS A N 1
ATOM 1568 C CA . LYS A 1 199 ? 1.710 2.240 20.905 1.00 93.62 199 LYS A CA 1
ATOM 1569 C C . LYS A 1 199 ? 0.583 3.167 21.388 1.00 93.62 199 LYS A C 1
ATOM 1571 O O . LYS A 1 199 ? 0.812 3.972 22.281 1.00 93.62 199 LYS A O 1
ATOM 1576 N N . GLY A 1 200 ? -0.601 3.042 20.789 1.00 93.00 200 GLY A N 1
ATOM 1577 C CA . GLY A 1 200 ? -1.754 3.922 21.031 1.00 93.00 200 GLY A CA 1
ATOM 1578 C C . GLY A 1 200 ? -1.902 5.073 20.027 1.00 93.00 200 GLY A C 1
ATOM 1579 O O . GLY A 1 200 ? -3.021 5.481 19.756 1.00 93.00 200 GLY A O 1
ATOM 1580 N N . GLU A 1 201 ? -0.815 5.522 19.393 1.00 94.69 201 GLU A N 1
ATOM 1581 C CA . GLU A 1 201 ? -0.808 6.646 18.432 1.00 94.69 201 GLU A CA 1
ATOM 1582 C C . GLU A 1 201 ? -0.651 6.182 16.972 1.00 94.69 201 GLU A C 1
ATOM 1584 O O . GLU A 1 201 ? -0.580 6.987 16.048 1.00 94.69 201 GLU A O 1
ATOM 1589 N N . ARG A 1 202 ? -0.563 4.865 16.750 1.00 94.44 202 ARG A N 1
ATOM 1590 C CA . ARG A 1 202 ? -0.338 4.274 15.420 1.00 94.44 202 ARG A CA 1
ATOM 1591 C C . ARG A 1 202 ? -1.551 4.347 14.511 1.00 94.44 202 ARG A C 1
ATOM 1593 O O . ARG A 1 202 ? -1.390 4.380 13.299 1.00 94.44 202 ARG A O 1
ATOM 1600 N N . LEU A 1 203 ? -2.748 4.296 15.081 1.00 96.25 203 LEU A N 1
ATOM 1601 C CA . LEU A 1 203 ? -3.987 4.151 14.335 1.00 96.25 203 LEU A CA 1
ATOM 1602 C C . LEU A 1 203 ? -4.698 5.496 14.224 1.00 96.25 203 LEU A C 1
ATOM 1604 O O . LEU A 1 203 ? -5.019 6.109 15.237 1.00 96.25 203 LEU A O 1
ATOM 1608 N N . PHE A 1 204 ? -5.018 5.893 12.998 1.00 96.38 204 PHE A N 1
ATOM 1609 C CA . PHE A 1 204 ? -5.943 6.983 12.732 1.00 96.38 204 PHE A CA 1
ATOM 1610 C C . PHE A 1 204 ? -7.039 6.498 11.787 1.00 96.38 204 PHE A C 1
ATOM 1612 O O . PHE A 1 204 ? -6.753 5.992 10.701 1.00 96.38 204 PHE A O 1
ATOM 1619 N N . ILE A 1 205 ? -8.296 6.677 12.186 1.00 97.19 205 ILE A N 1
ATOM 1620 C CA . ILE A 1 205 ? -9.474 6.357 11.381 1.00 97.19 205 ILE A CA 1
ATOM 1621 C C . ILE A 1 205 ? -10.407 7.567 11.400 1.00 97.19 205 ILE A C 1
ATOM 1623 O O . ILE A 1 205 ? -10.697 8.123 12.454 1.00 97.19 205 ILE A O 1
ATOM 1627 N N . ASN A 1 206 ? -10.896 7.960 10.227 1.00 97.31 206 ASN A N 1
ATOM 1628 C CA . ASN A 1 206 ? -11.943 8.956 10.075 1.00 97.31 206 ASN A CA 1
ATOM 1629 C C . ASN A 1 206 ? -13.298 8.254 9.914 1.00 97.31 206 ASN A C 1
ATOM 1631 O O . ASN A 1 206 ? -13.679 7.854 8.812 1.00 97.31 206 ASN A O 1
ATOM 1635 N N . GLU A 1 207 ? -14.031 8.128 11.018 1.00 95.75 207 GLU A N 1
ATOM 1636 C CA . GLU A 1 207 ? -15.320 7.427 11.071 1.00 95.75 207 GLU A CA 1
ATOM 1637 C C . GLU A 1 207 ? -16.370 8.014 10.121 1.00 95.75 207 GLU A C 1
ATOM 1639 O O . GLU A 1 207 ? -17.142 7.269 9.521 1.00 95.75 207 GLU A O 1
ATOM 1644 N N . ASN A 1 208 ? -16.342 9.329 9.874 1.00 96.06 208 ASN A N 1
ATOM 1645 C CA . ASN A 1 208 ? -17.298 9.993 8.979 1.00 96.06 208 ASN A CA 1
ATOM 1646 C C . ASN A 1 208 ? -17.214 9.480 7.532 1.00 96.06 208 ASN A C 1
ATOM 1648 O O . ASN A 1 208 ? -18.202 9.519 6.787 1.00 96.06 208 ASN A O 1
ATOM 1652 N N . LYS A 1 209 ? -16.040 8.984 7.124 1.00 96.69 209 LYS A N 1
ATOM 1653 C CA . LYS A 1 209 ? -15.833 8.402 5.796 1.00 96.69 209 LYS A CA 1
ATOM 1654 C C . LYS A 1 209 ? -16.314 6.956 5.680 1.00 96.69 209 LYS A C 1
ATOM 1656 O O . LYS A 1 209 ? -16.464 6.480 4.563 1.00 96.69 209 LYS A O 1
ATOM 1661 N N . ILE A 1 210 ? -16.565 6.263 6.789 1.00 97.75 210 ILE A N 1
ATOM 1662 C CA . ILE A 1 210 ? -16.931 4.844 6.778 1.00 97.75 210 ILE A CA 1
ATOM 1663 C C . ILE A 1 210 ? -18.403 4.676 6.383 1.00 97.75 210 ILE A C 1
ATOM 1665 O O . ILE A 1 210 ? -19.258 5.505 6.717 1.00 97.75 210 ILE A O 1
ATOM 1669 N N . LEU A 1 211 ? -18.692 3.588 5.665 1.00 96.75 211 LEU A N 1
ATOM 1670 C CA . LEU A 1 211 ? -20.032 3.041 5.485 1.00 96.75 211 LEU A CA 1
ATOM 1671 C C . LEU A 1 211 ? -20.090 1.622 6.068 1.00 96.75 211 LEU A C 1
ATOM 1673 O O . LEU A 1 211 ? -19.522 0.665 5.535 1.00 96.75 211 LEU A O 1
ATOM 1677 N N . TRP A 1 212 ? -20.783 1.472 7.193 1.00 95.81 212 TRP A N 1
ATOM 1678 C CA . TRP A 1 212 ? -20.979 0.195 7.871 1.00 95.81 212 TRP A CA 1
ATOM 1679 C C . TRP A 1 212 ? -22.022 -0.639 7.128 1.00 95.81 212 TRP A C 1
ATOM 1681 O O . TRP A 1 212 ? -23.086 -0.145 6.755 1.00 95.81 212 TRP A O 1
ATOM 1691 N N . GLY A 1 213 ? -21.688 -1.895 6.827 1.00 91.12 213 GLY A N 1
ATOM 1692 C CA . GLY A 1 213 ? -22.506 -2.731 5.940 1.00 91.12 213 GLY A CA 1
ATOM 1693 C C . GLY A 1 213 ? -22.639 -2.193 4.505 1.00 91.12 213 GLY A C 1
ATOM 1694 O O . GLY A 1 213 ? -23.414 -2.745 3.736 1.00 91.12 213 GLY A O 1
ATOM 1695 N N . GLY A 1 214 ? -21.904 -1.134 4.138 1.00 90.62 214 GLY A N 1
ATOM 1696 C CA . GLY A 1 214 ? -21.995 -0.462 2.838 1.00 90.62 214 GLY A CA 1
ATOM 1697 C C . GLY A 1 214 ? -23.050 0.649 2.748 1.00 90.62 214 GLY A C 1
ATOM 1698 O O . GLY A 1 214 ? -23.160 1.279 1.702 1.00 90.62 214 GLY A O 1
ATOM 1699 N N . PHE A 1 215 ? -23.803 0.926 3.819 1.00 91.94 215 PHE A N 1
ATOM 1700 C CA . PHE A 1 215 ? -24.897 1.913 3.793 1.00 91.94 215 PHE A CA 1
ATOM 1701 C C . PHE A 1 215 ? -25.093 2.684 5.106 1.00 91.94 215 PHE A C 1
ATOM 1703 O O . PHE A 1 215 ? -25.493 3.846 5.073 1.00 91.94 215 PHE A O 1
ATOM 1710 N N . SER A 1 216 ? -24.822 2.072 6.261 1.00 95.25 216 SER A N 1
ATOM 1711 C CA . SER A 1 216 ? -25.043 2.703 7.563 1.00 95.25 216 SER A CA 1
ATOM 1712 C C . SER A 1 216 ? -23.911 3.668 7.923 1.00 95.25 216 SER A C 1
ATOM 1714 O O . SER A 1 216 ? -22.737 3.408 7.653 1.00 95.25 216 SER A O 1
ATOM 1716 N N . LYS A 1 217 ? -24.263 4.776 8.579 1.00 94.94 217 LYS A N 1
ATOM 1717 C CA . LYS A 1 217 ? -23.307 5.697 9.216 1.00 94.94 217 LYS A CA 1
ATOM 1718 C C . LYS A 1 217 ? -23.112 5.424 10.705 1.00 94.94 217 LYS A C 1
ATOM 1720 O O . LYS A 1 217 ? -22.174 5.949 11.293 1.00 94.94 217 LYS A O 1
ATOM 1725 N N . GLU A 1 218 ? -23.946 4.577 11.294 1.00 95.62 218 GLU A N 1
ATOM 1726 C CA . GLU A 1 218 ? -23.858 4.207 12.703 1.00 95.62 218 GLU A CA 1
ATOM 1727 C C . GLU A 1 218 ? -22.909 3.024 12.887 1.00 95.62 218 GLU A C 1
ATOM 1729 O O . GLU A 1 218 ? -22.992 2.026 12.163 1.00 95.62 218 GLU A O 1
ATOM 1734 N N . VAL A 1 219 ? -22.011 3.148 13.865 1.00 96.38 219 VAL A N 1
ATOM 1735 C CA . VAL A 1 219 ? -21.068 2.091 14.235 1.00 96.38 219 VAL A CA 1
ATOM 1736 C C . VAL A 1 219 ? -21.855 0.883 14.764 1.00 96.38 219 VAL A C 1
ATOM 1738 O O . VAL A 1 219 ? -22.682 1.046 15.664 1.00 96.38 219 VAL A O 1
ATOM 1741 N N . PRO A 1 220 ? -21.634 -0.332 14.229 1.00 97.00 220 PRO A N 1
ATOM 1742 C CA . PRO A 1 220 ? -22.385 -1.508 14.639 1.00 97.00 220 PRO A CA 1
ATOM 1743 C C . PRO A 1 220 ? -21.982 -1.972 16.041 1.00 97.00 220 PRO A C 1
ATOM 1745 O O . PRO A 1 220 ? -20.804 -1.992 16.399 1.00 97.00 220 PRO A O 1
ATOM 1748 N N . PHE A 1 221 ? -22.969 -2.429 16.808 1.00 97.25 221 PHE A N 1
ATOM 1749 C CA . PHE A 1 221 ? -22.734 -3.142 18.059 1.00 97.25 221 PHE A CA 1
ATOM 1750 C C . PHE A 1 221 ? -22.218 -4.558 17.769 1.00 97.25 221 PHE A C 1
ATOM 1752 O O . PHE A 1 221 ? -22.808 -5.277 16.962 1.00 97.25 221 PHE A O 1
ATOM 1759 N N . SER A 1 222 ? -21.133 -4.963 18.434 1.00 97.12 222 SER A N 1
ATOM 1760 C CA . SER A 1 222 ? -20.506 -6.279 18.237 1.00 97.12 222 SER A CA 1
ATOM 1761 C C . SER A 1 222 ? -19.982 -6.905 19.539 1.00 97.12 222 SER A C 1
ATOM 1763 O O . SER A 1 222 ? -19.079 -7.744 19.493 1.00 97.12 222 SER A O 1
ATOM 1765 N N . ASN A 1 223 ? -20.527 -6.513 20.695 1.00 97.44 223 ASN A N 1
ATOM 1766 C CA . ASN A 1 223 ? -20.210 -7.151 21.977 1.00 97.44 223 ASN A CA 1
ATOM 1767 C C . ASN A 1 223 ? -21.132 -8.360 22.214 1.00 97.44 223 ASN A C 1
ATOM 1769 O O . ASN A 1 223 ? -22.215 -8.441 21.636 1.00 97.44 223 ASN A O 1
ATOM 1773 N N . CYS A 1 224 ? -20.699 -9.296 23.066 1.00 97.19 224 CYS A N 1
ATOM 1774 C CA . CYS A 1 224 ? -21.470 -10.505 23.377 1.00 97.19 224 CYS A CA 1
ATOM 1775 C C . CYS A 1 224 ? -22.756 -10.184 24.150 1.00 97.19 224 CYS A C 1
ATOM 1777 O O . CYS A 1 224 ? -23.853 -10.559 23.737 1.00 97.19 224 CYS A O 1
ATOM 1779 N N . SER A 1 225 ? -22.608 -9.425 25.234 1.00 97.06 225 SER A N 1
ATOM 1780 C CA . SER A 1 225 ? -23.702 -8.947 26.073 1.00 97.06 225 SER A CA 1
ATOM 1781 C C . SER A 1 225 ? -23.795 -7.427 25.981 1.00 97.06 225 SER A C 1
ATOM 1783 O O . SER A 1 225 ? -22.785 -6.745 25.792 1.00 97.06 225 SER A O 1
ATOM 1785 N N . ARG A 1 226 ? -25.017 -6.893 26.075 1.00 97.25 226 ARG A N 1
ATOM 1786 C CA . ARG A 1 226 ? -25.234 -5.453 26.263 1.00 97.25 226 ARG A CA 1
ATOM 1787 C C . ARG A 1 226 ? -24.864 -5.066 27.686 1.00 97.25 226 ARG A C 1
ATOM 1789 O O . ARG A 1 226 ? -24.971 -5.897 28.584 1.00 97.25 226 ARG A O 1
ATOM 1796 N N . ASP A 1 227 ? -24.502 -3.805 27.858 1.00 97.44 227 ASP A N 1
ATOM 1797 C CA . ASP A 1 227 ? -24.132 -3.266 29.157 1.00 97.44 227 ASP A CA 1
ATOM 1798 C C . ASP A 1 227 ? -25.275 -3.434 30.169 1.00 97.44 227 ASP A C 1
ATOM 1800 O O . ASP A 1 227 ? -26.452 -3.221 29.846 1.00 97.44 227 ASP A O 1
ATOM 1804 N N . CYS A 1 228 ? -24.928 -3.831 31.392 1.00 97.25 228 CYS A N 1
ATOM 1805 C CA . CYS A 1 228 ? -25.901 -4.013 32.464 1.00 97.25 228 CYS A CA 1
ATOM 1806 C C . CYS A 1 228 ? -26.405 -2.658 32.965 1.00 97.25 228 CYS A C 1
ATOM 1808 O O . CYS A 1 228 ? -25.638 -1.711 33.121 1.00 97.25 228 CYS A O 1
ATOM 1810 N N . LEU A 1 229 ? -27.710 -2.543 33.201 1.00 97.88 229 LEU A N 1
ATOM 1811 C CA . LEU A 1 229 ? -28.329 -1.291 33.640 1.00 97.88 229 LEU A CA 1
ATOM 1812 C C . LEU A 1 229 ? -28.260 -1.141 35.170 1.00 97.88 229 LEU A C 1
ATOM 1814 O O . LEU A 1 229 ? -28.120 -2.151 35.869 1.00 97.88 229 LEU A O 1
ATOM 1818 N N . PRO A 1 230 ? -28.418 0.084 35.709 1.00 97.88 230 PRO A N 1
ATOM 1819 C CA . PRO A 1 230 ? -28.543 0.290 37.149 1.00 97.88 230 PRO A CA 1
ATOM 1820 C C . PRO A 1 230 ? -29.625 -0.614 37.756 1.00 97.88 230 PRO A C 1
ATOM 1822 O O . PRO A 1 230 ? -30.695 -0.800 37.173 1.00 97.88 230 PRO A O 1
ATOM 1825 N N . GLY A 1 231 ? -29.329 -1.193 38.920 1.00 96.94 231 GLY A N 1
ATOM 1826 C CA . GLY A 1 231 ? -30.127 -2.242 39.568 1.00 96.94 231 GLY A CA 1
ATOM 1827 C C . GLY A 1 231 ? -29.723 -3.678 39.205 1.00 96.94 231 GLY A C 1
ATOM 1828 O O . GLY A 1 231 ? -30.223 -4.614 39.825 1.00 96.94 231 GLY A O 1
ATOM 1829 N N . THR A 1 232 ? -28.793 -3.856 38.259 1.00 97.88 232 THR A N 1
ATOM 1830 C CA . THR A 1 232 ? -28.230 -5.162 37.877 1.00 97.88 232 THR A CA 1
ATOM 1831 C C . THR A 1 232 ? -26.702 -5.173 37.988 1.00 97.88 232 THR A C 1
ATOM 1833 O O . THR A 1 232 ? -26.061 -4.119 37.983 1.00 97.88 232 THR A O 1
ATOM 1836 N N . ARG A 1 233 ? -26.119 -6.371 38.096 1.00 96.12 233 ARG A N 1
ATOM 1837 C CA . ARG A 1 233 ? -24.668 -6.625 38.116 1.00 96.12 233 ARG A CA 1
ATOM 1838 C C . ARG A 1 233 ? -24.279 -7.724 37.132 1.00 96.12 233 ARG A C 1
ATOM 1840 O O . ARG A 1 233 ? -25.096 -8.596 36.827 1.00 96.12 233 ARG A O 1
ATOM 1847 N N . LYS A 1 234 ? -23.017 -7.758 36.703 1.00 97.50 234 LYS A N 1
ATOM 1848 C CA . LYS A 1 234 ? -22.506 -8.839 35.845 1.00 97.50 234 LYS A CA 1
ATOM 1849 C C . LYS A 1 234 ? -22.456 -10.181 36.585 1.00 97.50 234 LYS A C 1
ATOM 1851 O O . LYS A 1 234 ? -21.870 -10.320 37.662 1.00 97.50 234 LYS A O 1
ATOM 1856 N N . GLY A 1 235 ? -23.081 -11.190 35.991 1.00 96.25 235 GLY A N 1
ATOM 1857 C CA . GLY A 1 235 ? -23.012 -12.597 36.369 1.00 96.25 235 GLY A CA 1
ATOM 1858 C C . GLY A 1 235 ? -22.182 -13.392 35.365 1.00 96.25 235 GLY A C 1
ATOM 1859 O O . GLY A 1 235 ? -22.243 -13.152 34.158 1.00 96.25 235 GLY A O 1
ATOM 1860 N N . ILE A 1 236 ? -21.390 -14.335 35.874 1.00 97.19 236 ILE A N 1
ATOM 1861 C CA . ILE A 1 236 ? -20.597 -15.250 35.047 1.00 97.19 236 ILE A CA 1
ATOM 1862 C C . ILE A 1 236 ? -21.532 -16.306 34.457 1.00 97.19 236 ILE A C 1
ATOM 1864 O O . ILE A 1 236 ? -22.288 -16.935 35.193 1.00 97.19 236 ILE A O 1
ATOM 1868 N N . ILE A 1 237 ? -21.426 -16.537 33.149 1.00 97.69 237 ILE A N 1
ATOM 1869 C CA . ILE A 1 237 ? -22.111 -17.637 32.469 1.00 97.69 237 ILE A CA 1
ATOM 1870 C C . ILE A 1 237 ? -21.130 -18.810 32.359 1.00 97.69 237 ILE A C 1
ATOM 1872 O O . ILE A 1 237 ? -20.110 -18.722 31.676 1.00 97.69 237 ILE A O 1
ATOM 1876 N N . GLU A 1 238 ? -21.422 -19.911 33.049 1.00 96.31 238 GLU A N 1
ATOM 1877 C CA . GLU A 1 238 ? -20.610 -21.132 32.987 1.00 96.31 238 GLU A CA 1
ATOM 1878 C C . GLU A 1 238 ? -20.523 -21.668 31.548 1.00 96.31 238 GLU A C 1
ATOM 1880 O O . GLU A 1 238 ? -21.538 -21.890 30.889 1.00 96.31 238 GLU A O 1
ATOM 1885 N N . GLY A 1 239 ? -19.300 -21.904 31.071 1.00 96.06 239 GLY A N 1
ATOM 1886 C CA . GLY A 1 239 ? -19.026 -22.409 29.720 1.00 96.06 239 GLY A CA 1
ATOM 1887 C C . GLY A 1 239 ? -18.844 -21.343 28.630 1.00 96.06 239 GLY A C 1
ATOM 1888 O O . GLY A 1 239 ? -18.351 -21.687 27.557 1.00 96.06 239 GLY A O 1
ATOM 1889 N N . GLU A 1 240 ? -19.156 -20.073 28.899 1.00 97.62 240 GLU A N 1
ATOM 1890 C CA . GLU A 1 240 ? -18.979 -18.953 27.961 1.00 97.62 240 GLU A CA 1
ATOM 1891 C C . GLU A 1 240 ? -17.679 -18.159 28.236 1.00 97.62 240 GLU A C 1
ATOM 1893 O O . GLU A 1 240 ? -17.112 -18.233 29.333 1.00 97.62 240 GLU A O 1
ATOM 1898 N N . PRO A 1 241 ? -17.142 -17.400 27.256 1.00 97.38 241 PRO A N 1
ATOM 1899 C CA . PRO A 1 241 ? -15.942 -16.590 27.456 1.00 97.38 241 PRO A CA 1
ATOM 1900 C C . PRO A 1 241 ? -16.210 -15.367 28.348 1.00 97.38 241 PRO A C 1
ATOM 1902 O O . PRO A 1 241 ? -17.333 -14.893 28.476 1.00 97.38 241 PRO A O 1
ATOM 1905 N N . THR A 1 242 ? -15.147 -14.777 28.904 1.00 96.88 242 THR A N 1
ATOM 1906 C CA . THR A 1 242 ? -15.227 -13.700 29.916 1.00 96.88 242 THR A CA 1
ATOM 1907 C C . THR A 1 242 ? -15.942 -12.418 29.475 1.00 96.88 242 THR A C 1
ATOM 1909 O O . THR A 1 242 ? -16.351 -11.635 30.326 1.00 96.88 242 THR A O 1
ATOM 1912 N N . CYS A 1 243 ? -16.077 -12.164 28.172 1.00 96.94 243 CYS A N 1
ATOM 1913 C CA . CYS A 1 243 ? -16.818 -11.012 27.650 1.00 96.94 243 CYS A CA 1
ATOM 1914 C C . CYS A 1 243 ? -18.338 -11.238 27.572 1.00 96.94 243 CYS A C 1
ATOM 1916 O O . CYS A 1 243 ? -19.068 -10.287 27.299 1.00 96.94 243 CYS A O 1
ATOM 1918 N N . CYS A 1 244 ? -18.802 -12.470 27.787 1.00 98.00 244 CYS A N 1
ATOM 1919 C CA . CYS A 1 244 ? -20.209 -12.835 27.837 1.00 98.00 244 CYS A CA 1
ATOM 1920 C C . CYS A 1 244 ? -20.654 -12.923 29.296 1.00 98.00 244 CYS A C 1
ATOM 1922 O O . CYS A 1 244 ? -20.102 -13.681 30.092 1.00 98.00 244 CYS A O 1
ATOM 1924 N N . PHE A 1 245 ? -21.657 -12.131 29.642 1.00 97.69 245 PHE A N 1
ATOM 1925 C CA . PHE A 1 245 ? -22.187 -12.034 30.997 1.00 97.69 245 PHE A CA 1
ATOM 1926 C C . PHE A 1 245 ? -23.710 -11.934 30.972 1.00 97.69 245 PHE A C 1
ATOM 1928 O O . PHE A 1 245 ? -24.297 -11.442 30.005 1.00 97.69 245 PHE A O 1
ATOM 1935 N N . GLU A 1 246 ? -24.350 -12.394 32.040 1.00 97.81 246 GLU A N 1
ATOM 1936 C CA . GLU A 1 246 ? -25.765 -12.125 32.297 1.00 97.81 246 GLU A CA 1
ATOM 1937 C C . GLU A 1 246 ? -25.901 -10.930 33.245 1.00 97.81 246 GLU A C 1
ATOM 1939 O O . GLU A 1 246 ? -25.051 -10.719 34.109 1.00 97.81 246 GLU A O 1
ATOM 1944 N N . CYS A 1 247 ? -26.955 -10.133 33.087 1.00 97.94 247 CYS A N 1
ATOM 1945 C CA . CYS A 1 247 ? -27.257 -9.058 34.028 1.00 97.94 247 CYS A CA 1
ATOM 1946 C C . CYS A 1 247 ? -28.188 -9.606 35.107 1.00 97.94 247 CYS A C 1
ATOM 1948 O O . CYS A 1 247 ? -29.360 -9.870 34.841 1.00 97.94 247 CYS A O 1
ATOM 1950 N N . VAL A 1 248 ? -27.639 -9.817 36.302 1.00 97.75 248 VAL A N 1
ATOM 1951 C CA . VAL A 1 248 ? -28.343 -10.381 37.458 1.00 97.75 248 VAL A CA 1
ATOM 1952 C C . VAL A 1 248 ? -28.847 -9.242 38.332 1.00 97.75 248 VAL A C 1
ATOM 1954 O O . VAL A 1 248 ? -28.068 -8.353 38.677 1.00 97.75 248 VAL A O 1
ATOM 1957 N N . ASP A 1 249 ? -30.122 -9.279 38.714 1.00 97.94 249 ASP A N 1
ATOM 1958 C CA . ASP A 1 249 ? -30.708 -8.287 39.617 1.00 97.94 249 ASP A CA 1
ATOM 1959 C C . ASP A 1 249 ? -29.970 -8.243 40.963 1.00 97.94 249 ASP A C 1
ATOM 1961 O O . ASP A 1 249 ? -29.560 -9.274 41.515 1.00 97.94 249 ASP A O 1
ATOM 1965 N N . CYS A 1 250 ? -29.811 -7.035 41.505 1.00 96.88 250 CYS A N 1
ATOM 1966 C CA . CYS A 1 250 ? -29.309 -6.864 42.861 1.00 96.88 250 CYS A CA 1
ATOM 1967 C C . CYS A 1 250 ? -30.261 -7.540 43.862 1.00 96.88 250 CYS A C 1
ATOM 1969 O O . CYS A 1 250 ? -31.479 -7.366 43.767 1.00 96.88 250 CYS A O 1
ATOM 1971 N N . PRO A 1 251 ? -29.733 -8.300 44.836 1.00 96.62 251 PRO A N 1
ATOM 1972 C CA . PRO A 1 251 ? -30.562 -8.883 45.879 1.00 96.62 251 PRO A CA 1
ATOM 1973 C C . PRO A 1 251 ? -31.125 -7.797 46.803 1.00 96.62 251 PRO A C 1
ATOM 1975 O O . PRO A 1 251 ? -30.599 -6.685 46.894 1.00 96.62 251 PRO A O 1
ATOM 1978 N N . ASP A 1 252 ? -32.181 -8.141 47.538 1.00 96.62 252 ASP A N 1
ATOM 1979 C CA . ASP A 1 252 ? -32.801 -7.233 48.501 1.00 96.62 252 ASP A CA 1
ATOM 1980 C C . ASP A 1 252 ? -31.773 -6.685 49.506 1.00 96.62 252 ASP A C 1
ATOM 1982 O O . ASP A 1 252 ? -31.091 -7.436 50.206 1.00 96.62 252 ASP A O 1
ATOM 1986 N N . GLY A 1 253 ? -31.699 -5.356 49.608 1.00 95.38 253 GLY A N 1
ATOM 1987 C CA . GLY A 1 253 ? -30.757 -4.653 50.486 1.00 95.38 253 GLY A CA 1
ATOM 1988 C C . GLY A 1 253 ? -29.444 -4.236 49.817 1.00 95.38 253 GLY A C 1
ATOM 1989 O O . GLY A 1 253 ? -28.664 -3.517 50.441 1.00 95.38 253 GLY A O 1
ATOM 1990 N N . GLU A 1 254 ? -29.223 -4.619 48.560 1.00 96.44 254 GLU A N 1
ATOM 1991 C CA . GLU A 1 254 ? -28.110 -4.156 47.729 1.00 96.44 254 GLU A CA 1
ATOM 1992 C C . GLU A 1 254 ? -28.602 -3.226 46.612 1.00 96.44 254 GLU A C 1
ATOM 1994 O O . GLU A 1 254 ? -29.788 -3.180 46.285 1.00 96.44 254 GLU A O 1
ATOM 1999 N N . TYR A 1 255 ? -27.686 -2.452 46.030 1.00 95.88 255 TYR A N 1
ATOM 2000 C CA . TYR A 1 255 ? -27.984 -1.566 44.907 1.00 95.88 255 TYR A CA 1
ATOM 2001 C C . TYR A 1 255 ? -26.792 -1.476 43.952 1.00 95.88 255 TYR A C 1
ATOM 2003 O O . TYR A 1 255 ? -25.643 -1.648 44.359 1.00 95.88 255 TYR A O 1
ATOM 2011 N N . SER A 1 256 ? -27.087 -1.173 42.689 1.00 96.69 256 SER A N 1
ATOM 2012 C CA . SER A 1 256 ? -26.123 -0.881 41.629 1.00 96.69 256 SER A CA 1
ATOM 2013 C C . SER A 1 256 ? -26.545 0.434 40.978 1.00 96.69 256 SER A C 1
ATOM 2015 O O . SER A 1 256 ? -27.642 0.517 40.426 1.00 96.69 256 SER A O 1
ATOM 2017 N N . ASP A 1 257 ? -25.734 1.477 41.141 1.00 96.06 257 ASP A N 1
ATOM 2018 C CA . ASP A 1 257 ? -26.084 2.856 40.759 1.00 96.06 257 ASP A CA 1
ATOM 2019 C C . ASP A 1 257 ? -25.678 3.195 39.318 1.00 96.06 257 ASP A C 1
ATOM 2021 O O . ASP A 1 257 ? -26.391 3.891 38.597 1.00 96.06 257 ASP A O 1
ATOM 2025 N N . GLU A 1 258 ? -24.539 2.659 38.879 1.00 95.94 258 GLU A N 1
ATOM 2026 C CA . GLU A 1 258 ? -23.976 2.890 37.552 1.00 95.94 258 GLU A CA 1
ATOM 2027 C C . GLU A 1 258 ? -24.227 1.692 36.627 1.00 95.94 258 GLU A C 1
ATOM 2029 O O . GLU A 1 258 ? -24.482 0.569 37.063 1.00 95.94 258 GLU A O 1
ATOM 2034 N N . THR A 1 259 ? -24.165 1.932 35.318 1.00 95.31 259 THR A N 1
ATOM 2035 C CA . THR A 1 259 ? -24.188 0.858 34.323 1.00 95.31 259 THR A CA 1
ATOM 2036 C C . THR A 1 259 ? -22.926 0.010 34.418 1.00 95.31 259 THR A C 1
ATOM 2038 O O . THR A 1 259 ? -21.836 0.536 34.632 1.00 95.31 259 THR A O 1
ATOM 2041 N N . ASP A 1 260 ? -23.064 -1.274 34.107 1.00 92.94 260 ASP A N 1
ATOM 2042 C CA . ASP A 1 260 ? -21.956 -2.205 33.908 1.00 92.94 260 ASP A CA 1
ATOM 2043 C C . ASP A 1 260 ? -21.153 -2.570 35.175 1.00 92.94 260 ASP A C 1
ATOM 2045 O O . ASP A 1 260 ? -19.973 -2.926 35.085 1.00 92.94 260 ASP A O 1
ATOM 2049 N N . ALA A 1 261 ? -21.838 -2.535 36.328 1.00 88.81 261 ALA A N 1
ATOM 2050 C CA . ALA A 1 261 ? -21.356 -2.932 37.657 1.00 88.81 261 ALA A CA 1
ATOM 2051 C C . ALA A 1 261 ? -20.998 -4.424 37.811 1.00 88.81 261 ALA A C 1
ATOM 2053 O O . ALA A 1 261 ? -21.642 -5.296 37.171 1.00 88.81 261 ALA A O 1
#

Organism: NCBI:txid357695

InterPro domains:
  IPR000068 GPCR, family 3, extracellular calcium-sensing receptor-related [PR00592] (123-140)
  IPR000068 GPCR, family 3, extracellular calcium-sensing receptor-related [PR00592] (188-208)
  IPR000068 GPCR, family 3, extracellular calcium-sensing receptor-related [PR00592] (252-261)
  IPR000068 GPCR, family 3, extracellular calcium-sensing receptor-related [PTHR24061] (1-261)
  IPR001828 Receptor, ligand binding region [PF01094] (1-177)
  IPR011500 GPCR, family 3, nine cysteines domain [PF07562] (219-260)
  IPR028082 Periplasmic binding protein-like I [SSF53822] (1-213)
  IPR038550 GPCR, family 3, nine cysteines domain superfamily [G3DSA:2.10.50.30] (218-261)

Radius of gyration: 30.94 Å; chains: 1; bounding box: 71×49×98 Å

pLDDT: mean 88.31, std 16.18, range [32.47, 98.19]

Foldseek 3Di:
DDWAFDFDDDPCVLVVLQPQFPPPPVVDPCSQVVVCVQQVAHEDDDDPDDDPPPDPDDPDDDDDDDDPDPPPHGHYDPRPDGSVVTDDPSNPDDTDGVVVVVVVVVVLLVQLLVCLVPQDACCDPDPNSHGDDSVPDDPVSSVSSSQVDWDQDPVRDIWHADPVRDTQGKIFDWAWAQDPPPRDTDTDGFWIAHSPDDVVPRTDGNLCPHDDVRNDSDDDDDFQDDKAAWQWEWDDDPPDDPSHTDTHGDPPPDTGGHIHD

Secondary structure (DSSP, 8-state):
-EEEEPPB--TTHHHHHTT--TTT-TT-TTHHHHHHHHTT-B--S--SS----S-S----SS-----------PPBP-S---GGGS--TTT--S-BSHHHHHHHHHHHHHHHHHHHHTPPTTSSSSGGGPPP-GGG--HHHHHHHHTT-EEE-TTS-EEEB-TTS-B--PEEEEEEEE-TTT--EEEEEEEEE-TTSPTTTSEEE-GGG--BTTTB-SPPP--SSPPPPTTEEEEE-TTS-TT-EEEEEPPTT----STT-